Protein AF-A0A0G4L2S9-F1 (afdb_monomer_lite)

Sequence (208 aa):
MARPMGSVRLKKANPITLLLGAILSIFVIGFLVLPIGSSSSDSDSKKPASPAVHHLSPPTAPYRKVAEADRKPPPVVRYDLNNVTITSDPIGNRESILILTPMVRFYQEYWNNLLRLDYPHDLITLGFILPKTKEGNAATTALQEQITRTQKRGPQKDRFKSIVILRQDFEPAITSQDESERHKMQNQKGRRAVMSKARNSLLFTTLG

pLDDT: mean 80.25, std 15.36, range [36.66, 96.81]

Radius of gyration: 33.51 Å; chains: 1; bounding box: 58×80×98 Å

Secondary structure (DSSP, 8-state):
-PPPPPP---PPPPHHHHHHHHHHHHHHHHHHHS------------PPPPP--STTS-TTSPP----GGG-PPPP-----GGG----S-TTTTT--EEEEEE-SS--HHHHHHHHT--S-GGGEEEEEEE-SSHHHHHHHHHHHHHHHHHHHHS-GGG--SEEEEEE--SPPS-S---HHHHT-HHHHHHHHHHHHHHHHHHHHHH--

Structure (mmCIF, N/CA/C/O backbone):
data_AF-A0A0G4L2S9-F1
#
_entry.id   AF-A0A0G4L2S9-F1
#
loop_
_atom_site.group_PDB
_atom_site.id
_atom_site.type_symbol
_atom_site.label_atom_id
_atom_site.label_alt_id
_atom_site.label_comp_id
_atom_site.label_asym_id
_atom_site.label_entity_id
_atom_site.label_seq_id
_atom_site.pdbx_PDB_ins_code
_atom_site.Cartn_x
_atom_site.Cartn_y
_atom_site.Cartn_z
_atom_site.occupancy
_atom_site.B_iso_or_equiv
_atom_site.auth_seq_id
_atom_site.auth_comp_id
_atom_site.auth_asym_id
_atom_site.auth_atom_id
_atom_site.pdbx_PDB_model_num
ATOM 1 N N . MET A 1 1 ? -6.587 -44.524 78.173 1.00 43.25 1 MET A N 1
ATOM 2 C CA . MET A 1 1 ? -7.959 -45.074 78.087 1.00 43.25 1 MET A CA 1
ATOM 3 C C . MET A 1 1 ? -8.332 -45.218 76.616 1.00 43.25 1 MET A C 1
ATOM 5 O O . MET A 1 1 ? -8.533 -44.207 75.959 1.00 43.25 1 MET A O 1
ATOM 9 N N . ALA A 1 2 ? -8.346 -46.443 76.082 1.00 49.75 2 ALA A N 1
ATOM 10 C CA . ALA A 1 2 ? -8.741 -46.734 74.700 1.00 49.75 2 ALA A CA 1
ATOM 11 C C . ALA A 1 2 ? -10.184 -47.260 74.689 1.00 49.75 2 ALA A C 1
ATOM 13 O O . ALA A 1 2 ? -10.528 -48.134 75.483 1.00 49.75 2 ALA A O 1
ATOM 14 N N . ARG A 1 3 ? -11.039 -46.693 73.831 1.00 58.38 3 ARG A N 1
ATOM 15 C CA . ARG A 1 3 ? -12.436 -47.121 73.672 1.00 58.38 3 ARG A CA 1
ATOM 16 C C . ARG A 1 3 ? -12.494 -48.397 72.819 1.00 58.38 3 ARG A C 1
ATOM 18 O O . ARG A 1 3 ? -11.855 -48.417 71.768 1.00 58.38 3 ARG A O 1
ATOM 25 N N . PRO A 1 4 ? -13.249 -49.435 73.218 1.00 60.81 4 PRO A N 1
ATOM 26 C CA . PRO A 1 4 ? -13.412 -50.626 72.396 1.00 60.81 4 PRO A CA 1
ATOM 27 C C . PRO A 1 4 ? -14.298 -50.312 71.181 1.00 60.81 4 PRO A C 1
ATOM 29 O O . PRO A 1 4 ? -15.401 -49.782 71.318 1.00 60.81 4 PRO A O 1
ATOM 32 N N . MET A 1 5 ? -13.795 -50.623 69.986 1.00 63.97 5 MET A N 1
ATOM 33 C CA . MET A 1 5 ? -14.542 -50.548 68.728 1.00 63.97 5 MET A CA 1
ATOM 34 C C . MET A 1 5 ? -15.549 -51.706 68.665 1.00 63.97 5 MET A C 1
ATOM 36 O O . MET A 1 5 ? -15.198 -52.853 68.938 1.00 63.97 5 MET A O 1
ATOM 40 N N . GLY A 1 6 ? -16.805 -51.392 68.338 1.00 67.25 6 GLY A N 1
ATOM 41 C CA . GLY A 1 6 ? -17.907 -52.354 68.257 1.00 67.25 6 GLY A CA 1
ATOM 42 C C . GLY A 1 6 ? -17.753 -53.386 67.135 1.00 67.25 6 GLY A C 1
ATOM 43 O O . GLY A 1 6 ? -17.026 -53.184 66.162 1.00 67.25 6 GLY A O 1
ATOM 44 N N . SER A 1 7 ? -18.461 -54.507 67.278 1.00 64.31 7 SER A N 1
ATOM 45 C CA . SER A 1 7 ? -18.415 -55.646 66.360 1.00 64.31 7 SER A CA 1
ATOM 46 C C . SER A 1 7 ? -18.907 -55.282 64.951 1.00 64.31 7 SER A C 1
ATOM 48 O O . SER A 1 7 ? -20.041 -54.851 64.741 1.00 64.31 7 SER A O 1
ATOM 50 N N . VAL A 1 8 ? -18.038 -55.479 63.954 1.00 61.59 8 VAL A N 1
ATOM 51 C CA . VAL A 1 8 ? -18.350 -55.240 62.539 1.00 61.59 8 VAL A CA 1
ATOM 52 C C . VAL A 1 8 ? -19.114 -56.439 61.988 1.00 61.59 8 VAL A C 1
ATOM 54 O O . VAL A 1 8 ? -18.595 -57.549 61.881 1.00 61.59 8 VAL A O 1
ATOM 57 N N . ARG A 1 9 ? -20.377 -56.215 61.627 1.00 61.25 9 ARG A N 1
ATOM 58 C CA . ARG A 1 9 ? -21.241 -57.227 61.015 1.00 61.25 9 ARG A CA 1
ATOM 59 C C . ARG A 1 9 ? -20.838 -57.405 59.546 1.00 61.25 9 ARG A C 1
ATOM 61 O O . ARG A 1 9 ? -21.234 -56.613 58.693 1.00 61.25 9 ARG A O 1
ATOM 68 N N . LEU A 1 10 ? -20.046 -58.434 59.253 1.00 63.09 10 LEU A N 1
ATOM 69 C CA . LEU A 1 10 ? -19.675 -58.806 57.884 1.00 63.09 10 LEU A CA 1
ATOM 70 C C . LEU A 1 10 ? -20.930 -59.268 57.126 1.00 63.09 10 LEU A C 1
ATOM 72 O O . LEU A 1 10 ? -21.486 -60.333 57.398 1.00 63.09 10 LEU A O 1
ATOM 76 N N . LYS A 1 11 ? -21.414 -58.447 56.189 1.00 63.38 11 LYS A N 1
ATOM 77 C CA . LYS A 1 11 ? -22.492 -58.833 55.270 1.00 63.38 11 LYS A CA 1
ATOM 78 C C . LYS A 1 11 ? -21.914 -59.778 54.213 1.00 63.38 11 LYS A C 1
ATOM 80 O O . LYS A 1 11 ? -20.903 -59.455 53.596 1.00 63.38 11 LYS A O 1
ATOM 85 N N . LYS A 1 12 ? -22.552 -60.935 53.996 1.00 65.25 12 LYS A N 1
ATOM 86 C CA . LYS A 1 12 ? -22.226 -61.829 52.872 1.00 65.25 12 LYS A CA 1
ATOM 87 C C . LYS A 1 12 ? -22.365 -61.046 51.562 1.00 65.25 12 LYS A C 1
ATOM 89 O O . LYS A 1 12 ? -23.388 -60.402 51.343 1.00 65.25 12 LYS A O 1
ATOM 94 N N . ALA A 1 13 ? -21.328 -61.078 50.729 1.00 66.69 13 ALA A N 1
ATOM 95 C CA . ALA A 1 13 ? -21.314 -60.392 49.444 1.00 66.69 13 ALA A CA 1
ATOM 96 C C . ALA A 1 13 ? -22.344 -61.019 48.492 1.00 66.69 13 ALA A C 1
ATOM 98 O O . ALA A 1 13 ? -22.421 -62.242 48.366 1.00 66.69 13 ALA A O 1
ATOM 99 N N . ASN A 1 14 ? -23.134 -60.180 47.821 1.00 79.94 14 ASN A N 1
ATOM 100 C CA . ASN A 1 14 ? -24.139 -60.644 46.870 1.00 79.94 14 ASN A CA 1
ATOM 101 C C . ASN A 1 14 ? -23.447 -61.110 45.576 1.00 79.94 14 ASN A C 1
ATOM 103 O O . ASN A 1 14 ? -22.638 -60.357 45.023 1.00 79.94 14 ASN A O 1
ATOM 107 N N . PRO A 1 15 ? -23.781 -62.295 45.032 1.00 78.56 15 PRO A N 1
ATOM 108 C CA . PRO A 1 15 ? -23.097 -62.846 43.855 1.00 78.56 15 PRO A CA 1
ATOM 109 C C . PRO A 1 15 ? -23.212 -61.928 42.626 1.00 78.56 15 PRO A C 1
ATOM 111 O O . PRO A 1 15 ? -22.278 -61.822 41.839 1.00 78.56 15 PRO A O 1
ATOM 114 N N . ILE A 1 16 ? -24.310 -61.174 42.520 1.00 78.62 16 ILE A N 1
ATOM 115 C CA . ILE A 1 16 ? -24.562 -60.199 41.448 1.00 78.62 16 ILE A CA 1
ATOM 116 C C . ILE A 1 16 ? -23.548 -59.043 41.480 1.00 78.62 16 ILE A C 1
ATOM 118 O O . ILE A 1 16 ? -23.065 -58.615 40.436 1.00 78.62 16 ILE A O 1
ATOM 122 N N . THR A 1 17 ? -23.172 -58.561 42.670 1.00 78.19 17 THR A N 1
ATOM 123 C CA . THR A 1 17 ? -22.176 -57.479 42.801 1.00 78.19 17 THR A CA 1
ATOM 124 C C . THR A 1 17 ? -20.765 -57.937 42.439 1.00 78.19 17 THR A C 1
ATOM 126 O O . THR A 1 17 ? -19.992 -57.164 41.880 1.00 78.19 17 THR A O 1
ATOM 129 N N . LEU A 1 18 ? -20.454 -59.210 42.688 1.00 81.56 18 LEU A N 1
ATOM 130 C CA . LEU A 1 18 ? -19.185 -59.823 42.300 1.00 81.56 18 LEU A CA 1
ATOM 131 C C . LEU A 1 18 ? -19.093 -59.994 40.778 1.00 81.56 18 LEU A C 1
ATOM 133 O O . LEU A 1 18 ? -18.063 -59.686 40.184 1.00 81.56 18 LEU A O 1
ATOM 137 N N . LEU A 1 19 ? -20.192 -60.416 40.148 1.00 86.56 19 LEU A N 1
ATOM 138 C CA . LEU A 1 19 ? -20.277 -60.593 38.700 1.00 86.56 19 LEU A CA 1
ATOM 139 C C . LEU A 1 19 ? -20.169 -59.252 37.957 1.00 86.56 19 LEU A C 1
ATOM 141 O O . LEU A 1 19 ? -19.435 -59.150 36.977 1.00 86.56 19 LEU A O 1
ATOM 145 N N . LEU A 1 20 ? -20.809 -58.199 38.473 1.00 85.56 20 LEU A N 1
ATOM 146 C CA . LEU A 1 20 ? -20.689 -56.849 37.917 1.00 85.56 20 LEU A CA 1
ATOM 147 C C . LEU A 1 20 ? -19.260 -56.293 38.051 1.00 85.56 20 LEU A C 1
ATOM 149 O O . LEU A 1 20 ? -18.738 -55.702 37.107 1.00 85.56 20 LEU A O 1
ATOM 153 N N . GLY A 1 21 ? -18.605 -56.532 39.193 1.00 85.25 21 GLY A N 1
ATOM 154 C CA . GLY A 1 21 ? -17.205 -56.158 39.404 1.00 85.25 21 GLY A CA 1
ATOM 155 C C . GLY A 1 21 ? -16.239 -56.892 38.469 1.00 85.25 21 GLY A C 1
ATOM 156 O O . GLY A 1 21 ? -15.314 -56.275 37.945 1.00 85.25 21 GLY A O 1
ATOM 157 N N . ALA A 1 22 ? -16.483 -58.179 38.206 1.00 86.75 22 ALA A N 1
ATOM 158 C CA . ALA A 1 22 ? -15.677 -58.979 37.285 1.00 86.75 22 ALA A CA 1
ATOM 159 C C . ALA A 1 22 ? -15.832 -58.532 35.821 1.00 86.75 22 ALA A C 1
ATOM 161 O O . ALA A 1 22 ? -14.852 -58.470 35.086 1.00 86.75 22 ALA A O 1
ATOM 162 N N . ILE A 1 23 ? -17.043 -58.164 35.391 1.00 90.00 23 ILE A N 1
ATOM 163 C CA . ILE A 1 23 ? -17.263 -57.626 34.039 1.00 90.00 23 ILE A CA 1
ATOM 164 C C . ILE A 1 23 ? -16.530 -56.290 33.865 1.00 90.00 23 ILE A C 1
ATOM 166 O O . ILE A 1 23 ? -15.888 -56.061 32.840 1.00 90.00 23 ILE A O 1
ATOM 170 N N . LEU A 1 24 ? -16.585 -55.422 34.878 1.00 87.38 24 LEU A N 1
ATOM 171 C CA . LEU A 1 24 ? -15.943 -54.111 34.829 1.00 87.38 24 LEU A CA 1
ATOM 172 C C . LEU A 1 24 ? -14.411 -54.224 34.824 1.00 87.38 24 LEU A C 1
ATOM 174 O O . LEU A 1 24 ? -13.749 -53.498 34.085 1.00 87.38 24 LEU A O 1
ATOM 178 N N . SER A 1 25 ? -13.839 -55.169 35.576 1.00 82.62 25 SER A N 1
ATOM 179 C CA . SER A 1 25 ? -12.394 -55.416 35.546 1.00 82.62 25 SER A CA 1
ATOM 180 C C . SER A 1 25 ? -11.929 -56.008 34.213 1.00 82.62 25 SER A C 1
ATOM 182 O O . SER A 1 25 ? -10.906 -55.569 33.688 1.00 82.62 25 SER A O 1
ATOM 184 N N . ILE A 1 26 ? -12.695 -56.924 33.610 1.00 87.31 26 ILE A N 1
ATOM 185 C CA . ILE A 1 26 ? -12.396 -57.472 32.276 1.00 87.31 26 ILE A CA 1
ATOM 186 C C . ILE A 1 26 ? -12.464 -56.376 31.205 1.00 87.31 26 ILE A C 1
ATOM 188 O O . ILE A 1 26 ? -11.599 -56.330 30.333 1.00 87.31 26 ILE A O 1
ATOM 192 N N . PHE A 1 27 ? -13.431 -55.457 31.287 1.00 84.00 27 PHE A N 1
ATOM 193 C CA . PHE A 1 27 ? -13.527 -54.316 30.371 1.00 84.00 27 PHE A CA 1
ATOM 194 C C . PHE A 1 27 ? -12.307 -53.386 30.469 1.00 84.00 27 PHE A C 1
ATOM 196 O O . PHE A 1 27 ? -11.741 -53.005 29.447 1.00 84.00 27 PHE A O 1
ATOM 203 N N . VAL A 1 28 ? -11.858 -53.068 31.688 1.00 82.75 28 VAL A N 1
ATOM 204 C CA . VAL A 1 28 ? -10.671 -52.224 31.916 1.00 82.75 28 VAL A CA 1
ATOM 205 C C . VAL A 1 28 ? -9.396 -52.903 31.412 1.00 82.75 28 VAL A C 1
ATOM 207 O O . VAL A 1 28 ? -8.574 -52.256 30.769 1.00 82.75 28 VAL A O 1
ATOM 210 N N . ILE A 1 29 ? -9.239 -54.206 31.657 1.00 81.44 29 ILE A N 1
ATOM 211 C CA . ILE A 1 29 ? -8.074 -54.968 31.182 1.00 81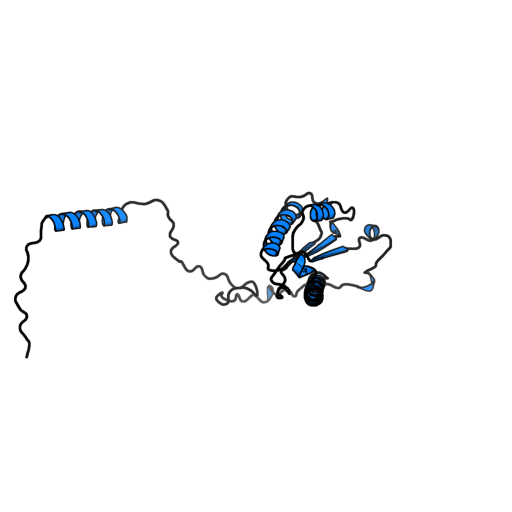.44 29 ILE A CA 1
ATOM 212 C C . ILE A 1 29 ? -8.105 -55.101 29.653 1.00 81.44 29 ILE A C 1
ATOM 214 O O . ILE A 1 29 ? -7.077 -54.926 29.006 1.00 81.44 29 ILE A O 1
ATOM 218 N N . GLY A 1 30 ? -9.279 -55.326 29.057 1.00 80.00 30 GLY A N 1
ATOM 219 C CA . GLY A 1 30 ? -9.456 -55.327 27.604 1.00 80.00 30 GLY A CA 1
ATOM 220 C C . GLY A 1 30 ? -9.092 -53.980 26.975 1.00 80.00 30 GLY A C 1
ATOM 221 O O . GLY A 1 30 ? -8.355 -53.938 25.994 1.00 80.00 30 GLY A O 1
ATOM 222 N N . PHE A 1 31 ? -9.516 -52.869 27.581 1.00 75.25 31 PHE A N 1
ATOM 223 C CA . PHE A 1 31 ? -9.162 -51.522 27.123 1.00 75.25 31 PHE A CA 1
ATOM 224 C C . PHE A 1 31 ? -7.651 -51.234 27.200 1.00 75.25 31 PHE A C 1
ATOM 226 O O . PHE A 1 31 ? -7.125 -50.489 26.380 1.00 75.25 31 PHE A O 1
ATOM 233 N N . LEU A 1 32 ? -6.945 -51.843 28.157 1.00 73.75 32 LEU A N 1
ATOM 234 C CA . LEU A 1 32 ? -5.499 -51.678 28.340 1.00 73.75 32 LEU A CA 1
ATOM 235 C C . LEU A 1 32 ? -4.649 -52.538 27.390 1.00 73.75 32 LEU A C 1
ATOM 237 O O . LEU A 1 32 ? -3.494 -52.197 27.147 1.00 73.75 32 LEU A O 1
ATOM 241 N N . VAL A 1 33 ? -5.188 -53.654 26.885 1.00 74.62 33 VAL A N 1
ATOM 242 C CA . VAL A 1 33 ? -4.417 -54.664 26.133 1.00 74.62 33 VAL A CA 1
ATOM 243 C C . VAL A 1 33 ? -4.741 -54.680 24.631 1.00 74.62 33 VAL A C 1
ATOM 245 O O . VAL A 1 33 ? -3.919 -55.154 23.846 1.00 74.62 33 VAL A O 1
ATOM 248 N N . LEU A 1 34 ? -5.881 -54.138 24.180 1.00 65.31 34 LEU A N 1
ATOM 249 C CA . LEU A 1 34 ? -6.146 -54.002 22.741 1.00 65.31 34 LEU A CA 1
ATOM 250 C C . LEU A 1 34 ? -5.391 -52.796 22.138 1.00 65.31 34 LEU A C 1
ATOM 252 O O . LEU A 1 34 ? -5.538 -51.677 22.631 1.00 65.31 34 LEU A O 1
ATOM 256 N N . PRO A 1 35 ? -4.634 -52.971 21.033 1.00 56.31 35 PRO A N 1
ATOM 257 C CA . PRO A 1 35 ? -3.959 -51.871 20.360 1.00 56.31 35 PRO A CA 1
ATOM 258 C C . PRO A 1 35 ? -4.994 -51.091 19.545 1.00 56.31 35 PRO A C 1
ATOM 260 O O . PRO A 1 35 ? -5.269 -51.399 18.385 1.00 56.31 35 PRO A O 1
ATOM 263 N N . ILE A 1 36 ? -5.603 -50.080 20.160 1.00 57.56 36 ILE A N 1
ATOM 264 C CA . ILE A 1 36 ? -6.374 -49.078 19.425 1.00 57.56 36 ILE A CA 1
ATOM 265 C C . ILE A 1 36 ? -5.379 -48.301 18.561 1.00 57.56 36 ILE A C 1
ATOM 267 O O . ILE A 1 36 ? -4.432 -47.695 19.063 1.00 57.56 36 ILE A O 1
ATOM 271 N N . GLY A 1 37 ? -5.576 -48.373 17.245 1.00 54.12 37 GLY A N 1
ATOM 272 C CA . GLY A 1 37 ? -4.765 -47.681 16.254 1.00 54.12 37 GLY A CA 1
ATOM 273 C C . GLY A 1 37 ? -4.581 -46.200 16.591 1.00 54.12 37 GLY A C 1
ATOM 274 O O . GLY A 1 37 ? -5.548 -45.471 16.786 1.00 54.12 37 GLY A O 1
ATOM 275 N N . SER A 1 38 ? -3.310 -45.804 16.666 1.00 52.00 38 SER A N 1
ATOM 276 C CA . SER A 1 38 ? -2.747 -44.456 16.528 1.00 52.00 38 SER A CA 1
ATOM 277 C C . SER A 1 38 ? -3.716 -43.269 16.644 1.00 52.00 38 SER A C 1
ATOM 279 O O . SER A 1 38 ? -3.991 -42.576 15.665 1.00 52.00 38 SER A O 1
ATOM 281 N N . SER A 1 39 ? -4.124 -42.942 17.867 1.00 43.81 39 SER A N 1
ATOM 282 C CA . SER A 1 39 ? -4.255 -41.545 18.276 1.00 43.81 39 SER A CA 1
ATOM 283 C C . SER A 1 39 ? -2.988 -41.191 19.045 1.00 43.81 39 SER A C 1
ATOM 285 O O . SER A 1 39 ? -2.850 -41.536 20.218 1.00 43.81 39 SER A O 1
ATOM 287 N N . SER A 1 40 ? -2.032 -40.565 18.362 1.00 39.97 40 SER A N 1
ATOM 288 C CA . SER A 1 40 ? -0.830 -40.000 18.971 1.00 39.97 40 SER A CA 1
ATOM 289 C C . SER A 1 40 ? -1.232 -38.881 19.935 1.00 39.97 40 SER A C 1
ATOM 291 O O . SER A 1 40 ? -1.295 -37.710 19.561 1.00 39.97 40 SER A O 1
ATOM 293 N N . SER A 1 41 ? -1.540 -39.250 21.176 1.00 39.16 41 SER A N 1
ATOM 294 C CA . SER A 1 41 ? -1.436 -38.363 22.324 1.00 39.16 41 SER A CA 1
ATOM 295 C C . SER A 1 41 ? 0.048 -38.060 22.491 1.00 39.16 41 SER A C 1
ATOM 297 O O . SER A 1 41 ? 0.799 -38.876 23.027 1.00 39.16 41 SER A O 1
ATOM 299 N N . ASP A 1 42 ? 0.456 -36.929 21.922 1.00 36.66 42 ASP A N 1
ATOM 300 C CA . ASP A 1 42 ? 1.787 -36.350 22.026 1.00 36.66 42 ASP A CA 1
ATOM 301 C C . ASP A 1 42 ? 2.094 -36.180 23.521 1.00 36.66 42 ASP A C 1
ATOM 303 O O . ASP A 1 42 ? 1.614 -35.266 24.193 1.00 36.66 42 ASP A O 1
ATOM 307 N N . SER A 1 43 ? 2.812 -37.151 24.081 1.00 39.34 43 SER A N 1
ATOM 308 C CA . SER A 1 43 ? 3.484 -36.992 25.356 1.00 39.34 43 SER A CA 1
ATOM 309 C C . SER A 1 43 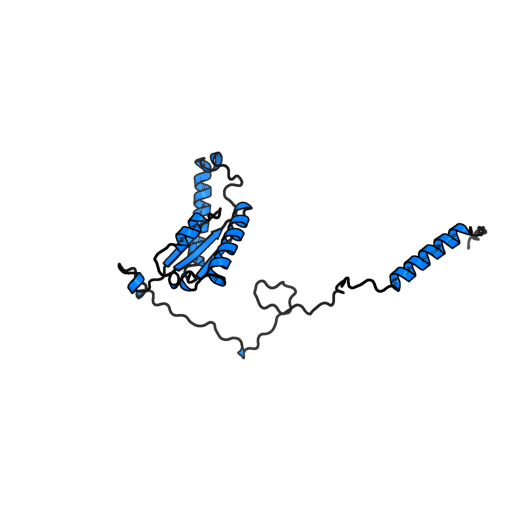? 4.416 -35.804 25.184 1.00 39.34 43 SER A C 1
ATOM 311 O O . SER A 1 43 ? 5.320 -35.869 24.348 1.00 39.34 43 SER A O 1
ATOM 313 N N . ASP A 1 44 ? 4.151 -34.744 25.946 1.00 41.22 44 ASP A N 1
ATOM 314 C CA . ASP A 1 44 ? 4.900 -33.494 26.048 1.00 41.22 44 ASP A CA 1
ATOM 315 C C . ASP A 1 44 ? 6.366 -33.774 26.425 1.00 41.22 44 ASP A C 1
ATOM 317 O O . ASP A 1 44 ? 6.836 -33.598 27.550 1.00 41.22 44 ASP A O 1
ATOM 321 N N . SER A 1 45 ? 7.108 -34.285 25.447 1.00 40.91 45 SER A N 1
ATOM 322 C CA . SER A 1 45 ? 8.542 -34.164 25.380 1.00 40.91 45 SER A CA 1
ATOM 323 C C . SER A 1 45 ? 8.771 -32.686 25.127 1.00 40.91 45 SER A C 1
ATOM 325 O O . SER A 1 45 ? 8.574 -32.193 24.017 1.00 40.91 45 SER A O 1
ATOM 327 N N . LYS A 1 46 ? 9.134 -31.959 26.188 1.00 46.84 46 LYS A N 1
ATOM 328 C CA . LYS A 1 46 ? 9.676 -30.603 26.102 1.00 46.84 46 LYS A CA 1
ATOM 329 C C . LYS A 1 46 ? 10.809 -30.610 25.077 1.00 46.84 46 LYS A C 1
ATOM 331 O O . LYS A 1 46 ? 11.970 -30.832 25.420 1.00 46.84 46 LYS A O 1
ATOM 336 N N . LYS A 1 47 ? 10.479 -30.378 23.805 1.00 47.31 47 LYS A N 1
ATOM 337 C CA . LYS A 1 47 ? 11.455 -30.020 22.785 1.00 47.31 47 LYS A CA 1
ATOM 338 C C . LYS A 1 47 ? 12.137 -28.767 23.323 1.00 47.31 47 LYS A C 1
ATOM 340 O O . LYS A 1 47 ? 11.427 -27.843 23.734 1.00 47.31 47 LYS A O 1
ATOM 345 N N . PRO A 1 48 ? 13.477 -28.720 23.390 1.00 52.84 48 PRO A N 1
ATOM 346 C CA . PRO A 1 48 ? 14.153 -27.508 23.813 1.00 52.84 48 PRO A CA 1
ATOM 347 C C . PRO A 1 48 ? 13.651 -26.374 22.919 1.00 52.84 48 PRO A C 1
ATOM 349 O O . PRO A 1 48 ? 13.683 -26.490 21.691 1.00 52.84 48 PRO A O 1
ATOM 352 N N . ALA A 1 49 ? 13.101 -25.330 23.545 1.00 60.12 49 ALA A N 1
ATOM 353 C CA . ALA A 1 49 ? 12.588 -24.170 22.837 1.00 60.12 49 ALA A CA 1
ATOM 354 C C . ALA A 1 49 ? 13.659 -23.702 21.849 1.00 60.12 49 ALA A C 1
ATOM 356 O O . ALA A 1 49 ? 14.816 -23.503 22.230 1.00 60.12 49 ALA A O 1
ATOM 357 N N . SER A 1 50 ? 13.289 -23.593 20.570 1.00 61.97 50 SER A N 1
ATOM 358 C CA . SER A 1 50 ? 14.208 -23.092 19.555 1.00 61.97 50 SER A CA 1
ATOM 359 C C . SER A 1 50 ? 14.731 -21.729 20.010 1.00 61.97 50 SER A C 1
ATOM 361 O O . SER A 1 50 ? 13.946 -20.923 20.517 1.00 61.97 50 SER A O 1
ATOM 363 N N . PRO A 1 51 ? 16.044 -21.479 19.897 1.00 67.06 51 PRO A N 1
ATOM 364 C CA . PRO A 1 51 ? 16.623 -20.264 20.436 1.00 67.06 51 PRO A CA 1
ATOM 365 C C . PRO A 1 51 ? 15.983 -19.026 19.815 1.00 67.06 51 PRO A C 1
ATOM 367 O O . PRO A 1 51 ? 15.612 -19.041 18.641 1.00 67.06 51 PRO A O 1
ATOM 370 N N . ALA A 1 52 ? 15.871 -17.952 20.595 1.00 66.94 52 ALA A N 1
ATOM 371 C CA . ALA A 1 52 ? 15.290 -16.698 20.128 1.00 66.94 52 ALA A CA 1
ATOM 372 C C . ALA A 1 52 ? 16.087 -16.143 18.931 1.00 66.94 52 ALA A C 1
ATOM 374 O O . ALA A 1 52 ? 17.241 -15.745 19.082 1.00 66.94 52 ALA A O 1
ATOM 375 N N . VAL A 1 53 ? 15.475 -16.129 17.742 1.00 63.59 53 VAL A N 1
ATOM 376 C CA . VAL A 1 53 ? 16.087 -15.601 16.501 1.00 63.59 53 VAL A CA 1
ATOM 377 C C . VAL A 1 53 ? 15.604 -14.177 16.201 1.00 63.59 53 VAL A C 1
ATOM 379 O O . VAL A 1 53 ? 16.262 -13.426 15.491 1.00 63.59 53 VAL A O 1
ATOM 382 N N . HIS A 1 54 ? 14.456 -13.786 16.757 1.00 65.00 54 HIS A N 1
ATOM 383 C CA . HIS A 1 54 ? 13.779 -12.524 16.460 1.00 65.00 54 HIS A CA 1
ATOM 384 C C . HIS A 1 54 ? 13.442 -11.765 17.753 1.00 65.00 54 HIS A C 1
ATOM 386 O O . HIS A 1 54 ? 13.153 -12.389 18.772 1.00 65.00 54 HIS A O 1
ATOM 392 N N . HIS A 1 55 ? 13.395 -10.431 17.725 1.00 68.12 55 HIS A N 1
ATOM 393 C CA . HIS A 1 55 ? 13.016 -9.592 18.882 1.00 68.12 55 HIS A CA 1
ATOM 394 C C . HIS A 1 55 ? 11.578 -9.817 19.408 1.00 68.12 55 HIS A C 1
ATOM 396 O O . HIS A 1 55 ? 11.250 -9.381 20.504 1.00 68.12 55 HIS A O 1
ATOM 402 N N . LEU A 1 56 ? 10.735 -10.527 18.650 1.00 67.62 56 LEU A N 1
ATOM 403 C CA . LEU A 1 56 ? 9.378 -10.933 19.042 1.00 67.62 56 LEU A CA 1
ATOM 404 C C . LEU A 1 56 ? 9.316 -12.401 19.496 1.00 67.62 56 LEU A C 1
ATOM 406 O O . LEU A 1 56 ? 8.231 -12.972 19.590 1.00 67.62 56 LEU A O 1
ATOM 410 N N . SER A 1 57 ? 10.466 -13.045 19.713 1.00 71.56 57 SER A N 1
ATOM 411 C CA . SER A 1 57 ? 10.493 -14.409 20.245 1.00 71.56 57 SER A CA 1
ATOM 412 C C . SER A 1 57 ? 9.935 -14.414 21.673 1.00 71.56 57 SER A C 1
ATOM 414 O O . SER A 1 57 ? 10.150 -13.450 22.412 1.00 71.56 57 SER A O 1
ATOM 416 N N . PRO A 1 58 ? 9.229 -15.480 22.085 1.00 75.56 58 PRO A N 1
ATOM 417 C CA . PRO A 1 58 ? 8.675 -15.569 23.427 1.00 75.56 58 PRO A CA 1
ATOM 418 C C . PRO A 1 58 ? 9.782 -15.451 24.491 1.00 75.56 58 PRO A C 1
ATOM 420 O O . PRO A 1 58 ? 10.873 -15.995 24.296 1.00 75.56 58 PRO A O 1
ATOM 423 N N . PRO A 1 59 ? 9.503 -14.804 25.638 1.00 66.88 59 PRO A N 1
ATOM 424 C CA . PRO A 1 59 ? 10.496 -14.521 26.682 1.00 66.88 59 PRO A CA 1
ATOM 425 C C . PRO A 1 59 ? 11.085 -15.781 27.341 1.00 66.88 59 PRO A C 1
ATOM 427 O O . PRO A 1 59 ? 12.041 -15.695 28.101 1.00 66.88 59 PRO A O 1
ATOM 430 N N . THR A 1 60 ? 10.519 -16.956 27.057 1.00 72.62 60 THR A N 1
ATOM 431 C CA . THR A 1 60 ? 10.935 -18.257 27.597 1.00 72.62 60 THR A CA 1
ATOM 432 C C . THR A 1 60 ? 11.972 -18.974 26.717 1.00 72.62 60 THR A C 1
ATOM 434 O O . THR A 1 60 ? 12.503 -20.007 27.118 1.00 72.62 60 THR A O 1
ATOM 437 N N . ALA A 1 61 ? 12.275 -18.467 25.517 1.00 71.38 61 ALA A N 1
ATOM 438 C CA . ALA A 1 61 ? 13.240 -19.103 24.622 1.00 71.38 61 ALA A CA 1
ATOM 439 C C . ALA A 1 61 ? 14.697 -18.797 2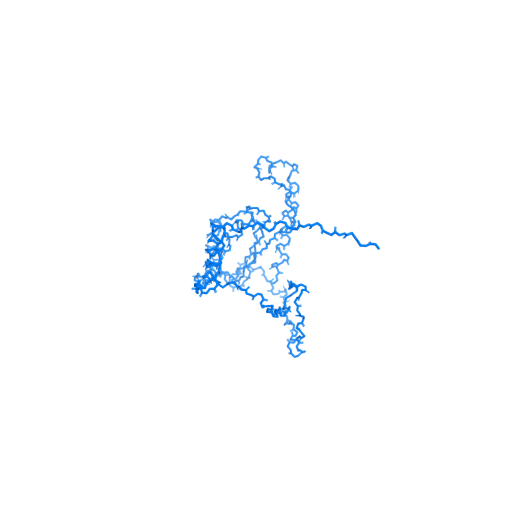5.042 1.00 71.38 61 ALA A C 1
ATOM 441 O O . ALA A 1 61 ? 15.028 -17.637 25.295 1.00 71.38 61 ALA A O 1
ATOM 442 N N . PRO A 1 62 ? 15.599 -19.798 25.086 1.00 72.75 62 PRO A N 1
ATOM 443 C CA . PRO A 1 62 ? 17.002 -19.576 25.426 1.00 72.75 62 PRO A CA 1
ATOM 444 C C . PRO A 1 62 ? 17.695 -18.686 24.381 1.00 72.75 62 PRO A C 1
ATOM 446 O O . PRO A 1 62 ? 17.514 -18.846 23.172 1.00 72.75 62 PRO A O 1
ATOM 449 N N . TYR A 1 63 ? 18.518 -17.742 24.844 1.00 62.25 63 TYR A N 1
ATOM 450 C CA . TYR A 1 63 ? 19.271 -16.836 23.975 1.00 62.25 63 TYR A CA 1
ATOM 451 C C . TYR A 1 63 ? 20.463 -17.568 23.337 1.00 62.25 63 TYR A C 1
ATOM 453 O O . TYR A 1 63 ? 21.382 -18.002 24.034 1.00 62.25 63 TYR A O 1
ATOM 461 N N . ARG A 1 64 ? 20.484 -17.697 22.002 1.00 68.38 64 ARG A N 1
ATOM 462 C CA . ARG A 1 64 ? 21.656 -18.218 21.280 1.00 68.38 64 ARG A CA 1
ATOM 463 C C . ARG A 1 64 ? 22.706 -17.120 21.174 1.00 68.38 64 ARG A C 1
ATOM 465 O O . ARG A 1 64 ? 22.520 -16.142 20.454 1.00 68.38 64 ARG A O 1
ATOM 472 N N . LYS A 1 65 ? 23.844 -17.310 21.845 1.00 66.12 65 LYS A N 1
ATOM 473 C CA . LYS A 1 65 ? 25.035 -16.473 21.660 1.00 66.12 65 LYS A CA 1
ATOM 474 C C . LYS A 1 65 ? 25.553 -16.687 20.232 1.00 66.12 65 LYS A C 1
ATOM 476 O O . LYS A 1 65 ? 26.169 -17.706 19.939 1.00 66.12 65 LYS A O 1
ATOM 481 N N . VAL A 1 66 ? 25.234 -15.761 19.332 1.00 66.12 66 VAL A N 1
ATOM 482 C CA . VAL A 1 66 ? 25.770 -15.743 17.963 1.00 66.12 66 VAL A CA 1
ATOM 483 C C . VAL A 1 66 ? 27.286 -15.559 18.062 1.00 66.12 66 VAL A C 1
ATOM 485 O O . VAL A 1 66 ? 27.738 -14.645 18.759 1.00 66.12 66 VAL A O 1
ATOM 488 N N . ALA A 1 67 ? 28.058 -16.449 17.431 1.00 70.69 67 ALA A N 1
ATOM 489 C CA . ALA A 1 67 ? 29.510 -16.329 17.367 1.00 70.69 67 ALA A CA 1
ATOM 490 C C . ALA A 1 67 ? 29.871 -14.983 16.723 1.00 70.69 67 ALA A C 1
ATOM 492 O O . ALA A 1 67 ? 29.212 -14.537 15.787 1.00 70.69 67 ALA A O 1
ATOM 493 N N . GLU A 1 68 ? 30.897 -14.313 17.236 1.00 62.75 68 GLU A N 1
ATOM 494 C CA . GLU A 1 68 ? 31.258 -12.951 16.823 1.00 62.75 68 GLU A CA 1
ATOM 495 C C . GLU A 1 68 ? 31.565 -12.851 15.315 1.00 62.75 68 GLU A C 1
ATOM 497 O O . GLU A 1 68 ? 31.276 -11.833 14.694 1.00 62.75 68 GLU A O 1
ATOM 502 N N . ALA A 1 69 ? 32.011 -13.956 14.707 1.00 63.41 69 ALA A N 1
ATOM 503 C CA . ALA A 1 69 ? 32.254 -14.104 13.271 1.00 63.41 69 ALA A CA 1
ATOM 504 C C . ALA A 1 69 ? 30.989 -14.047 12.382 1.00 63.41 69 ALA A C 1
ATOM 506 O O . ALA A 1 69 ? 31.092 -13.705 11.205 1.00 63.41 69 ALA A O 1
ATOM 507 N N . ASP A 1 70 ? 29.801 -14.337 12.925 1.00 65.69 70 ASP A N 1
ATOM 508 C CA . ASP A 1 70 ? 28.525 -14.284 12.189 1.00 65.69 70 ASP A CA 1
ATOM 509 C C . ASP A 1 70 ? 27.858 -12.899 12.255 1.00 65.69 70 ASP A C 1
ATOM 511 O O . ASP A 1 70 ? 26.868 -12.638 11.565 1.00 65.69 70 ASP A O 1
ATOM 515 N N . ARG A 1 71 ? 28.396 -11.968 13.055 1.00 67.00 71 ARG A N 1
ATOM 516 C CA . ARG A 1 71 ? 27.903 -10.587 13.148 1.00 67.00 71 ARG A CA 1
ATOM 517 C C . ARG A 1 71 ? 28.494 -9.740 12.025 1.00 67.00 71 ARG A C 1
ATOM 519 O O . ARG A 1 71 ? 29.273 -8.822 12.268 1.00 67.00 71 ARG A O 1
ATOM 526 N N . LYS A 1 72 ? 28.129 -10.037 10.776 1.00 75.25 72 LYS A N 1
ATOM 527 C CA . LYS A 1 72 ? 28.417 -9.108 9.676 1.00 75.25 72 LYS A CA 1
ATOM 528 C C . LYS A 1 72 ? 27.650 -7.807 9.946 1.00 75.25 72 LYS A C 1
ATOM 530 O O . LYS A 1 72 ? 26.440 -7.879 10.181 1.00 75.25 72 LYS A O 1
ATOM 535 N N . PRO A 1 73 ? 28.314 -6.637 9.951 1.00 77.50 73 PRO A N 1
ATOM 536 C CA . PRO A 1 73 ? 27.601 -5.374 10.068 1.00 77.50 73 PRO A CA 1
ATOM 537 C C . PRO A 1 73 ? 26.590 -5.266 8.916 1.00 77.50 73 PRO A C 1
ATOM 539 O O . PRO A 1 73 ? 26.854 -5.786 7.825 1.00 77.50 73 PRO A O 1
ATOM 542 N N . PRO A 1 74 ? 25.423 -4.635 9.141 1.00 78.12 74 PRO A N 1
ATOM 543 C CA . PRO A 1 74 ? 24.452 -4.436 8.076 1.00 78.12 74 PRO A CA 1
ATOM 544 C C . PRO A 1 74 ? 25.121 -3.706 6.898 1.00 78.12 74 PRO A C 1
ATOM 546 O O . PRO A 1 74 ? 25.968 -2.835 7.125 1.00 78.12 74 PRO A O 1
ATOM 549 N N . PRO A 1 75 ? 24.784 -4.060 5.644 1.00 83.50 75 PRO A N 1
ATOM 550 C CA . PRO A 1 75 ? 25.380 -3.415 4.484 1.00 83.50 75 PRO A CA 1
ATOM 551 C C . PRO A 1 75 ? 25.089 -1.912 4.515 1.00 83.50 75 PRO A C 1
ATOM 553 O O . PRO A 1 75 ? 23.953 -1.491 4.732 1.00 83.50 75 PRO A O 1
ATOM 556 N N . VAL A 1 76 ? 26.123 -1.099 4.290 1.00 84.75 76 VAL A N 1
ATOM 557 C CA . VAL A 1 76 ? 25.974 0.355 4.175 1.00 84.75 76 VAL A CA 1
ATOM 558 C C . VAL A 1 76 ? 25.465 0.666 2.772 1.00 84.75 76 VAL A C 1
ATOM 560 O O . VAL A 1 76 ? 26.206 0.537 1.799 1.00 84.75 76 VAL A O 1
ATOM 563 N N . VAL A 1 77 ? 24.203 1.081 2.669 1.00 83.50 77 VAL A N 1
ATOM 564 C CA . VAL A 1 77 ? 23.609 1.545 1.410 1.00 83.50 77 VAL A CA 1
ATOM 565 C C . VAL A 1 77 ? 23.722 3.065 1.346 1.00 83.50 77 VAL A C 1
ATOM 567 O O . VAL A 1 77 ? 23.333 3.761 2.283 1.00 83.50 77 VAL A O 1
ATOM 570 N N . ARG A 1 78 ? 24.289 3.588 0.255 1.00 84.50 78 ARG A N 1
ATOM 571 C CA . ARG A 1 78 ? 24.369 5.029 -0.008 1.00 84.50 78 ARG A CA 1
ATOM 572 C C . ARG A 1 78 ? 23.340 5.393 -1.067 1.00 84.50 78 ARG A C 1
ATOM 574 O O . ARG A 1 78 ? 23.393 4.860 -2.171 1.00 84.50 78 ARG A O 1
ATOM 581 N N . TYR A 1 79 ? 22.447 6.313 -0.728 1.00 81.81 79 TYR A N 1
ATOM 582 C CA . TYR A 1 79 ? 21.484 6.885 -1.659 1.00 81.81 79 TYR A CA 1
ATOM 583 C C . TYR A 1 79 ? 21.907 8.315 -1.986 1.00 81.81 79 TYR A C 1
ATOM 585 O O . TYR A 1 79 ? 22.027 9.143 -1.084 1.00 81.81 79 TYR A O 1
ATOM 593 N N . ASP A 1 80 ? 22.155 8.597 -3.263 1.00 84.88 80 ASP A N 1
ATOM 594 C CA . ASP A 1 80 ? 22.393 9.958 -3.741 1.00 84.88 80 ASP A CA 1
ATOM 595 C C . ASP A 1 80 ? 21.056 10.585 -4.142 1.00 84.88 80 ASP A C 1
ATOM 597 O O . ASP A 1 80 ? 20.484 10.262 -5.184 1.00 84.88 80 ASP A O 1
ATOM 601 N N . LEU A 1 81 ? 20.538 11.454 -3.274 1.00 84.31 81 LEU A N 1
ATOM 602 C CA . LEU A 1 81 ? 19.224 12.068 -3.455 1.00 84.31 81 LEU A CA 1
ATOM 603 C C . LEU A 1 81 ? 19.200 13.098 -4.590 1.00 84.31 81 LEU A C 1
ATOM 605 O O . LEU A 1 81 ? 18.122 13.384 -5.102 1.00 84.31 81 LEU A O 1
ATOM 609 N N . ASN A 1 82 ? 20.355 13.610 -5.030 1.00 83.44 82 ASN A N 1
ATOM 610 C CA . ASN A 1 82 ? 20.410 14.535 -6.166 1.00 83.44 82 ASN A CA 1
ATOM 611 C C . ASN A 1 82 ? 20.093 13.838 -7.498 1.00 83.44 82 ASN A C 1
ATOM 613 O O . ASN A 1 82 ? 19.654 14.491 -8.440 1.00 83.44 82 ASN A O 1
ATOM 617 N N . ASN A 1 83 ? 20.270 12.514 -7.562 1.00 77.75 83 ASN A N 1
ATOM 618 C CA . ASN A 1 83 ? 19.962 11.705 -8.744 1.00 77.75 83 ASN A CA 1
ATOM 619 C C . ASN A 1 83 ? 18.510 11.199 -8.754 1.00 77.75 83 ASN A C 1
ATOM 621 O O . ASN A 1 83 ? 18.112 10.501 -9.685 1.00 77.75 83 ASN A O 1
ATOM 625 N N . VAL A 1 84 ? 17.710 11.525 -7.732 1.00 80.12 84 VAL A N 1
ATOM 626 C CA . VAL A 1 84 ? 16.271 11.245 -7.724 1.00 80.12 84 VAL A CA 1
ATOM 627 C C . VAL A 1 84 ? 15.577 12.358 -8.504 1.00 80.12 84 VAL A C 1
ATOM 629 O O . VAL A 1 84 ? 15.239 13.409 -7.961 1.00 80.12 84 VAL A O 1
ATOM 632 N N . THR A 1 85 ? 15.406 12.138 -9.805 1.00 83.69 85 THR A N 1
ATOM 633 C CA . THR A 1 85 ? 14.745 13.086 -10.703 1.00 83.69 85 THR A CA 1
ATOM 634 C C . THR A 1 85 ? 13.262 12.767 -10.857 1.00 83.69 85 THR A C 1
ATOM 636 O O . THR A 1 85 ? 12.844 11.622 -10.718 1.00 83.69 85 THR A O 1
ATOM 639 N N . ILE A 1 86 ? 12.471 13.800 -11.146 1.00 87.31 86 ILE A N 1
ATOM 640 C CA . ILE A 1 86 ? 11.073 13.678 -11.566 1.00 87.31 86 ILE A CA 1
ATOM 641 C C . ILE A 1 86 ? 11.022 14.271 -12.967 1.00 87.31 86 ILE A C 1
ATOM 643 O O . ILE A 1 86 ? 10.970 15.494 -13.128 1.00 87.31 86 ILE A O 1
ATOM 647 N N . THR A 1 87 ? 11.156 13.417 -13.975 1.00 89.81 87 THR A N 1
ATOM 648 C CA . THR A 1 87 ? 11.271 13.849 -15.371 1.00 89.81 87 THR A CA 1
ATOM 649 C C . THR A 1 87 ? 9.959 13.676 -16.131 1.00 89.81 87 THR A C 1
ATOM 651 O O . THR A 1 87 ? 9.004 13.060 -15.663 1.00 89.81 87 THR A O 1
ATOM 654 N N . SER A 1 88 ? 9.895 14.244 -17.334 1.00 92.44 88 SER A N 1
ATOM 655 C CA . SER A 1 88 ? 8.761 14.063 -18.245 1.00 92.44 88 SER A CA 1
ATOM 656 C C . SER A 1 88 ? 8.712 12.675 -18.896 1.00 92.44 88 SER A C 1
ATOM 658 O O . SER A 1 88 ? 7.650 12.286 -19.373 1.00 92.44 88 SER A O 1
ATOM 660 N N . ASP A 1 89 ? 9.834 11.943 -18.926 1.00 91.81 89 ASP A N 1
ATOM 661 C CA . ASP A 1 89 ? 9.919 10.554 -19.406 1.00 91.81 89 ASP A CA 1
ATOM 662 C C . ASP A 1 89 ? 10.361 9.610 -18.268 1.00 91.81 89 ASP A C 1
ATOM 664 O O . ASP A 1 89 ? 11.522 9.192 -18.192 1.00 91.81 89 ASP A O 1
ATOM 668 N N . PRO A 1 90 ? 9.440 9.264 -17.351 1.00 92.19 90 PRO A N 1
ATOM 669 C CA . PRO A 1 90 ? 9.762 8.446 -16.187 1.00 92.19 90 PRO A CA 1
ATOM 670 C C . PRO A 1 90 ? 10.059 6.982 -16.546 1.00 92.19 90 PRO A C 1
ATOM 672 O O . PRO A 1 90 ? 10.722 6.288 -15.777 1.00 92.19 90 PRO A O 1
ATOM 675 N N . ILE A 1 91 ? 9.569 6.483 -17.689 1.00 92.44 91 ILE A N 1
ATOM 676 C CA . ILE A 1 91 ? 9.775 5.086 -18.109 1.00 92.44 91 ILE A CA 1
ATOM 677 C C . ILE A 1 91 ? 11.187 4.915 -18.672 1.00 92.44 91 ILE A C 1
ATOM 679 O O . ILE A 1 91 ? 11.888 3.986 -18.259 1.00 92.44 91 ILE A O 1
ATOM 683 N N . GLY A 1 92 ? 11.626 5.817 -19.561 1.00 92.44 92 GLY A N 1
ATOM 684 C CA . GLY A 1 92 ? 12.986 5.801 -20.109 1.00 92.44 92 GLY A CA 1
ATOM 685 C C . GLY A 1 92 ? 14.055 5.915 -19.019 1.00 92.44 92 GLY A C 1
ATOM 686 O O . GLY A 1 92 ? 15.046 5.183 -19.039 1.00 92.44 92 GLY A O 1
ATOM 687 N N . ASN A 1 93 ? 13.796 6.745 -18.004 1.00 92.00 93 ASN A N 1
ATOM 688 C CA . ASN A 1 93 ? 14.686 6.946 -16.857 1.00 92.00 93 ASN A CA 1
ATOM 689 C C . ASN A 1 93 ? 14.528 5.898 -15.739 1.00 92.00 93 ASN A C 1
ATOM 691 O O . ASN A 1 93 ? 15.231 5.965 -14.731 1.00 92.00 93 ASN A O 1
ATOM 695 N N . ARG A 1 94 ? 13.638 4.908 -15.913 1.00 92.94 94 ARG A N 1
ATOM 696 C CA . ARG A 1 94 ? 13.341 3.846 -14.932 1.00 92.94 94 ARG A CA 1
ATOM 697 C C . ARG A 1 94 ? 13.031 4.380 -13.526 1.00 92.94 94 ARG A C 1
ATOM 699 O O . ARG A 1 94 ? 13.457 3.803 -12.519 1.00 92.94 94 ARG A O 1
ATOM 706 N N . GLU A 1 95 ? 12.280 5.474 -13.453 1.00 93.00 95 GLU A N 1
ATOM 707 C CA . GLU A 1 95 ? 11.863 6.074 -12.187 1.00 93.00 95 GLU A CA 1
ATOM 708 C C . GLU A 1 95 ? 10.963 5.088 -11.416 1.00 93.00 95 GLU A C 1
ATOM 710 O O . GLU A 1 95 ? 10.090 4.435 -11.974 1.00 93.00 95 GLU A O 1
ATOM 715 N N . SER A 1 96 ? 11.199 4.894 -10.118 1.00 92.56 96 SER A N 1
ATOM 716 C CA . SER A 1 96 ? 10.356 3.991 -9.318 1.00 92.56 96 SER A CA 1
ATOM 717 C C . SER A 1 96 ? 9.161 4.750 -8.750 1.00 92.56 96 SER A C 1
ATOM 719 O O . SER A 1 96 ? 9.331 5.836 -8.199 1.00 92.56 96 SER A O 1
ATOM 721 N N . ILE A 1 97 ? 7.969 4.154 -8.809 1.00 94.25 97 ILE A N 1
ATOM 722 C CA . ILE A 1 97 ? 6.746 4.757 -8.269 1.00 94.25 97 ILE A CA 1
ATOM 723 C C . ILE A 1 97 ? 6.245 3.997 -7.041 1.00 94.25 97 ILE A C 1
ATOM 725 O O . ILE A 1 97 ? 6.285 2.768 -6.980 1.00 94.25 97 ILE A O 1
ATOM 729 N N . LEU A 1 98 ? 5.743 4.742 -6.057 1.00 95.56 98 LEU A N 1
ATOM 730 C CA . LEU A 1 98 ? 5.156 4.206 -4.832 1.00 95.56 98 LEU A CA 1
ATOM 731 C C . LEU A 1 98 ? 3.664 4.556 -4.781 1.00 95.56 98 LEU A C 1
ATOM 733 O O . LEU A 1 98 ? 3.297 5.717 -4.605 1.00 95.56 98 LEU A O 1
ATOM 737 N N . ILE A 1 99 ? 2.796 3.552 -4.915 1.00 96.75 99 ILE A N 1
ATOM 738 C CA . ILE A 1 99 ? 1.339 3.729 -4.854 1.00 96.75 99 ILE A CA 1
ATOM 739 C C . ILE A 1 99 ? 0.858 3.391 -3.445 1.00 96.75 99 ILE A C 1
ATOM 741 O O . ILE A 1 99 ? 0.928 2.242 -3.009 1.00 96.75 99 ILE A O 1
ATOM 745 N N . LEU A 1 100 ? 0.331 4.393 -2.739 1.00 96.81 100 LEU A N 1
ATOM 746 C CA . LEU A 1 100 ? -0.107 4.267 -1.350 1.00 96.81 100 LEU A CA 1
ATOM 747 C C . LEU A 1 100 ? -1.626 4.285 -1.237 1.00 96.81 100 LEU A C 1
ATOM 749 O O . LEU A 1 100 ? -2.279 5.266 -1.592 1.00 96.81 100 LEU A O 1
ATOM 753 N N . THR A 1 101 ? -2.186 3.216 -0.676 1.00 96.31 101 THR A N 1
ATOM 754 C CA . THR A 1 101 ? -3.635 3.019 -0.614 1.00 96.31 101 THR A CA 1
ATOM 755 C C . THR A 1 101 ? -4.093 2.673 0.802 1.00 96.31 101 THR A C 1
ATOM 757 O O . THR A 1 101 ? -4.007 1.518 1.232 1.00 96.31 101 THR A O 1
ATOM 760 N N . PRO A 1 102 ? -4.624 3.653 1.557 1.00 93.62 102 PRO A N 1
ATOM 761 C CA . PRO A 1 102 ? -5.365 3.368 2.775 1.00 93.62 102 PRO A CA 1
ATOM 762 C C . PRO A 1 102 ? -6.742 2.805 2.415 1.00 93.62 102 PRO A C 1
ATOM 764 O O . PRO A 1 102 ? -7.570 3.509 1.836 1.00 93.62 102 PRO A O 1
ATOM 767 N N . MET A 1 103 ? -7.004 1.546 2.769 1.00 90.75 103 MET A N 1
ATOM 768 C CA . MET A 1 103 ? -8.249 0.861 2.408 1.00 90.75 103 MET A CA 1
ATOM 769 C C . MET A 1 103 ? -8.922 0.207 3.615 1.00 90.75 103 MET A C 1
ATOM 771 O O . MET A 1 103 ? -8.272 -0.344 4.497 1.00 90.75 103 MET A O 1
ATOM 775 N N . VAL A 1 104 ? -10.254 0.266 3.647 1.00 88.12 104 VAL A N 1
ATOM 776 C CA . VAL A 1 104 ? -11.082 -0.385 4.681 1.00 88.12 104 VAL A CA 1
ATOM 777 C C . VAL A 1 104 ? -11.731 -1.656 4.143 1.00 88.12 104 VAL A C 1
ATOM 779 O O . VAL A 1 104 ? -11.832 -2.648 4.858 1.00 88.12 104 VAL A O 1
ATOM 782 N N . ARG A 1 105 ? -12.140 -1.622 2.873 1.00 91.44 105 ARG A N 1
ATOM 783 C CA . ARG A 1 105 ? -12.748 -2.727 2.133 1.00 91.44 105 ARG A CA 1
ATOM 784 C C . ARG A 1 105 ? -11.922 -3.000 0.883 1.00 91.44 105 ARG A C 1
ATOM 786 O O . ARG A 1 105 ? -11.344 -2.072 0.317 1.00 91.44 105 ARG A O 1
ATOM 793 N N . PHE A 1 106 ? -11.862 -4.264 0.483 1.00 94.62 106 PHE A N 1
ATOM 794 C CA . PHE A 1 106 ? -11.188 -4.687 -0.737 1.00 94.62 106 PHE A CA 1
ATOM 795 C C . PHE A 1 106 ? -12.190 -4.726 -1.893 1.00 94.62 106 PHE A C 1
ATOM 797 O O . PHE A 1 106 ? -13.280 -5.272 -1.737 1.00 94.62 106 PHE A O 1
ATOM 804 N N . TYR A 1 107 ? -11.806 -4.159 -3.035 1.00 95.62 107 TYR A N 1
ATOM 805 C CA . TYR A 1 107 ? -12.595 -4.168 -4.265 1.00 95.62 107 TYR A CA 1
ATOM 806 C C . TYR A 1 107 ? -11.781 -4.841 -5.364 1.00 95.62 107 TYR A C 1
ATOM 808 O O . TYR A 1 107 ? -10.627 -4.471 -5.603 1.00 95.62 107 TYR A O 1
ATOM 816 N N . GLN A 1 108 ? -12.375 -5.824 -6.037 1.00 95.75 108 GLN A N 1
ATOM 817 C CA . GLN A 1 108 ? -11.673 -6.593 -7.063 1.00 95.75 108 GLN A CA 1
ATOM 818 C C . GLN A 1 108 ? -11.366 -5.731 -8.293 1.00 95.75 108 GLN A C 1
ATOM 820 O O . GLN A 1 108 ? -10.309 -5.870 -8.903 1.00 95.75 108 GLN A O 1
ATOM 825 N N . GLU A 1 109 ? -12.258 -4.806 -8.633 1.00 96.44 109 GLU A N 1
ATOM 826 C CA . GLU A 1 109 ? -12.119 -3.872 -9.749 1.00 96.44 109 GLU A CA 1
ATOM 827 C C . GLU A 1 109 ? -10.917 -2.951 -9.549 1.00 96.44 109 GLU A C 1
ATOM 829 O O . GLU A 1 109 ? -10.160 -2.711 -10.486 1.00 96.44 109 GLU A O 1
ATOM 834 N N . TYR A 1 110 ? -10.697 -2.492 -8.314 1.00 96.00 110 TYR A N 1
ATOM 835 C CA . TYR A 1 110 ? -9.523 -1.699 -7.968 1.00 96.00 110 TYR A CA 1
ATOM 836 C C . TYR A 1 110 ? -8.231 -2.490 -8.221 1.00 96.00 110 TYR A C 1
ATOM 838 O O . TYR A 1 110 ? -7.315 -1.979 -8.862 1.00 96.00 110 TYR A O 1
ATOM 846 N N . TRP A 1 111 ? -8.174 -3.755 -7.790 1.00 96.00 111 TRP A N 1
ATOM 847 C CA . TRP A 1 111 ? -7.011 -4.611 -8.043 1.00 96.00 111 TRP A CA 1
ATOM 848 C C . TRP A 1 111 ? -6.796 -4.870 -9.538 1.00 96.00 111 TRP A C 1
ATOM 850 O O . TRP A 1 111 ? -5.678 -4.769 -10.036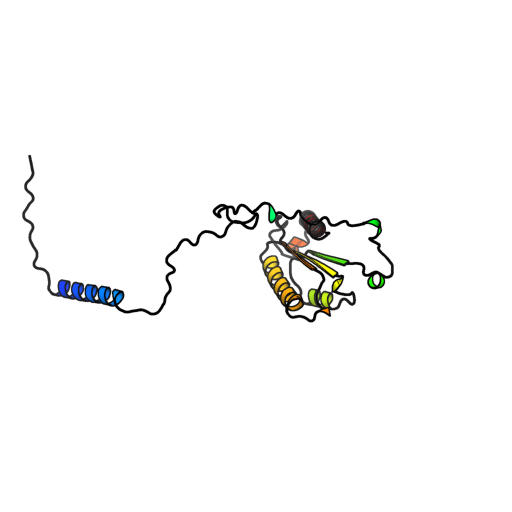 1.00 96.00 111 TRP A O 1
ATOM 860 N N . ASN A 1 112 ? -7.872 -5.139 -10.277 1.00 95.38 112 ASN A N 1
ATOM 861 C CA . ASN A 1 112 ? -7.805 -5.339 -11.722 1.00 95.38 112 ASN A CA 1
ATOM 862 C C . ASN A 1 112 ? -7.303 -4.082 -12.448 1.00 95.38 112 ASN A C 1
ATOM 864 O O . ASN A 1 112 ? -6.585 -4.204 -13.434 1.00 95.38 112 ASN A O 1
ATOM 868 N N . ASN A 1 113 ? -7.645 -2.887 -11.961 1.00 96.00 113 ASN A N 1
ATOM 869 C CA . ASN A 1 113 ? -7.137 -1.635 -12.515 1.00 96.00 113 ASN A CA 1
ATOM 870 C C . ASN A 1 113 ? -5.644 -1.446 -12.234 1.00 96.00 113 ASN A C 1
ATOM 872 O O . ASN A 1 113 ? -4.932 -0.996 -13.124 1.00 96.00 113 ASN A O 1
ATOM 876 N N . LEU A 1 114 ? -5.152 -1.844 -11.054 1.00 95.12 114 LEU A N 1
ATOM 877 C CA . LEU A 1 114 ? -3.711 -1.835 -10.771 1.00 95.12 114 LEU A CA 1
ATOM 878 C C . LEU A 1 114 ? -2.931 -2.752 -11.718 1.00 95.12 114 LEU A C 1
ATOM 880 O O . LEU A 1 114 ? -1.845 -2.391 -12.148 1.00 95.12 114 LEU A O 1
ATOM 884 N N . LEU A 1 115 ? -3.483 -3.920 -12.056 1.00 93.69 115 LEU A N 1
ATOM 885 C CA . LEU A 1 115 ? -2.857 -4.857 -12.998 1.00 93.69 115 LEU A CA 1
ATOM 886 C C . LEU A 1 115 ? -2.896 -4.383 -14.457 1.00 93.69 115 LEU A C 1
ATOM 888 O O . LEU A 1 115 ? -2.171 -4.924 -15.285 1.00 93.69 115 LEU A O 1
ATOM 892 N N . ARG A 1 116 ? -3.775 -3.431 -14.783 1.00 94.94 116 ARG A N 1
ATOM 893 C CA . ARG A 1 116 ? -3.912 -2.836 -16.121 1.00 94.94 116 ARG A CA 1
ATOM 894 C C . ARG A 1 116 ? -3.070 -1.573 -16.295 1.00 94.94 116 ARG A C 1
ATOM 896 O O . ARG A 1 116 ? -3.231 -0.891 -17.299 1.00 94.94 116 ARG A O 1
ATOM 903 N N . LEU A 1 117 ? -2.246 -1.211 -15.314 1.00 94.44 117 LEU A N 1
ATOM 904 C CA . LEU A 1 117 ? -1.350 -0.075 -15.466 1.00 94.44 117 LEU A CA 1
ATOM 905 C C . LEU A 1 117 ? -0.301 -0.413 -16.528 1.00 94.44 117 LEU A C 1
ATOM 907 O O . LEU A 1 117 ? 0.403 -1.407 -16.413 1.00 94.44 117 LEU A O 1
ATOM 911 N N . ASP A 1 118 ? -0.163 0.450 -17.530 1.00 93.50 118 ASP A N 1
ATOM 912 C CA . ASP A 1 118 ? 0.844 0.278 -18.587 1.00 93.50 118 ASP A CA 1
ATOM 913 C C . ASP A 1 118 ? 2.271 0.614 -18.109 1.00 93.50 118 ASP A C 1
ATOM 915 O O . ASP A 1 118 ? 3.245 0.460 -18.846 1.00 93.50 118 ASP A O 1
ATOM 919 N N . TYR A 1 119 ? 2.415 1.085 -16.867 1.00 94.88 119 TYR A N 1
ATOM 920 C CA . TYR A 1 119 ? 3.714 1.362 -16.266 1.00 94.88 119 TYR A CA 1
ATOM 921 C C . TYR A 1 119 ? 4.425 0.049 -15.897 1.00 94.88 119 TYR A C 1
ATOM 923 O O . TYR A 1 119 ? 3.773 -0.839 -15.349 1.00 94.88 119 TYR A O 1
ATOM 931 N N . PRO A 1 120 ? 5.743 -0.105 -16.127 1.00 95.25 120 PRO A N 1
ATOM 932 C CA . PRO A 1 120 ? 6.441 -1.355 -15.825 1.00 95.25 120 PRO A CA 1
ATOM 933 C C . PRO A 1 120 ? 6.286 -1.769 -14.354 1.00 95.25 120 PRO A C 1
ATOM 935 O O . PRO A 1 120 ? 6.712 -1.051 -13.449 1.00 95.25 120 PRO A O 1
ATOM 938 N N . HIS A 1 121 ? 5.668 -2.928 -14.092 1.00 95.00 121 HIS A N 1
ATOM 939 C CA . HIS A 1 121 ? 5.346 -3.361 -12.724 1.00 95.00 121 HIS A CA 1
ATOM 940 C C . HIS A 1 121 ? 6.596 -3.593 -11.851 1.00 95.00 121 HIS A C 1
ATOM 942 O O . HIS A 1 121 ? 6.528 -3.450 -10.628 1.00 95.00 121 HIS A O 1
ATOM 948 N N . ASP A 1 122 ? 7.757 -3.858 -12.455 1.00 93.94 122 ASP A N 1
ATOM 949 C CA . ASP A 1 122 ? 9.057 -3.964 -11.776 1.00 93.94 122 ASP A CA 1
ATOM 950 C C . ASP A 1 122 ? 9.545 -2.636 -11.169 1.00 93.94 122 ASP A C 1
ATOM 952 O O . ASP A 1 122 ? 10.445 -2.639 -10.326 1.00 93.94 122 ASP A O 1
ATOM 956 N N . LEU A 1 123 ? 8.941 -1.511 -11.559 1.00 94.88 123 LEU A N 1
ATOM 957 C CA . LEU A 1 123 ? 9.201 -0.177 -11.014 1.00 94.88 123 LEU A CA 1
ATOM 958 C C . LEU A 1 123 ? 8.122 0.288 -10.027 1.00 94.88 123 LEU A C 1
ATOM 960 O O . LEU A 1 123 ? 8.268 1.345 -9.412 1.00 94.88 123 LEU A O 1
ATOM 964 N N . ILE A 1 124 ? 7.059 -0.495 -9.840 1.00 96.00 124 ILE A N 1
ATOM 965 C CA . ILE A 1 124 ? 5.931 -0.139 -8.979 1.00 96.00 124 ILE A CA 1
ATOM 966 C C . ILE A 1 124 ? 6.063 -0.840 -7.630 1.00 96.00 124 ILE A C 1
ATOM 968 O O . ILE A 1 124 ? 6.025 -2.070 -7.536 1.00 96.00 124 ILE A O 1
ATOM 972 N N . THR A 1 125 ? 6.124 -0.047 -6.566 1.00 96.06 125 THR A N 1
ATOM 973 C CA . THR A 1 125 ? 5.939 -0.513 -5.192 1.00 96.06 125 THR A CA 1
ATOM 974 C C . THR A 1 125 ? 4.523 -0.179 -4.732 1.00 96.06 125 THR A C 1
ATOM 976 O O . THR A 1 125 ? 4.064 0.956 -4.866 1.00 96.06 125 THR A O 1
ATOM 979 N N . LEU A 1 126 ? 3.823 -1.158 -4.160 1.00 96.75 126 LEU A N 1
ATOM 980 C CA . LEU A 1 126 ? 2.482 -0.968 -3.607 1.00 96.75 126 LEU A CA 1
ATOM 981 C C . LEU A 1 126 ? 2.534 -0.947 -2.078 1.00 96.75 126 LEU A C 1
ATOM 983 O O . LEU A 1 126 ? 3.065 -1.864 -1.454 1.00 96.75 126 LEU A O 1
ATOM 987 N N . GLY A 1 127 ? 1.936 0.069 -1.466 1.00 96.69 127 GLY A N 1
ATOM 988 C CA . GLY A 1 127 ? 1.767 0.165 -0.020 1.00 96.69 127 GLY A CA 1
ATOM 989 C C . GLY A 1 127 ? 0.290 0.190 0.358 1.00 96.69 127 GLY A C 1
ATOM 990 O O . GLY A 1 127 ? -0.454 1.070 -0.074 1.00 96.69 127 GLY A O 1
ATOM 991 N N . PHE A 1 128 ? -0.134 -0.738 1.210 1.00 96.69 128 PHE A N 1
ATOM 992 C CA . PHE A 1 128 ? -1.500 -0.812 1.724 1.00 96.69 128 PHE A CA 1
ATOM 993 C C . PHE A 1 128 ? -1.518 -0.610 3.232 1.00 96.69 128 PHE A C 1
ATOM 995 O O . PHE A 1 128 ? -0.699 -1.181 3.947 1.00 96.69 128 PHE A O 1
ATOM 1002 N N . ILE A 1 129 ? -2.493 0.146 3.736 1.00 95.25 129 ILE A N 1
ATOM 1003 C CA . ILE A 1 129 ? -2.767 0.215 5.175 1.00 95.25 129 ILE A CA 1
ATOM 1004 C C . ILE A 1 129 ? -4.243 -0.053 5.446 1.00 95.25 129 ILE A C 1
ATOM 1006 O O . ILE A 1 129 ? -5.114 0.599 4.868 1.00 95.25 129 ILE A O 1
ATOM 1010 N N . LEU A 1 130 ? -4.519 -1.016 6.328 1.00 94.06 130 LEU A N 1
ATOM 1011 C CA . LEU A 1 130 ? -5.872 -1.482 6.627 1.00 94.06 130 LEU A CA 1
ATOM 1012 C C . LEU A 1 130 ? -6.188 -1.411 8.133 1.00 94.06 130 LEU A C 1
ATOM 1014 O O . LEU A 1 130 ? -5.325 -1.735 8.954 1.00 94.06 130 LEU A O 1
ATOM 1018 N N . PRO A 1 131 ? -7.420 -1.042 8.529 1.00 91.25 131 PRO A N 1
ATOM 1019 C CA . PRO A 1 131 ? -7.828 -0.976 9.930 1.00 91.25 131 PRO A CA 1
ATOM 1020 C C . PRO A 1 131 ? -8.003 -2.362 10.561 1.00 91.25 131 PRO A C 1
ATOM 1022 O O . PRO A 1 131 ? -8.374 -3.332 9.888 1.00 91.25 131 PRO A O 1
ATOM 1025 N N . LYS A 1 132 ? -7.821 -2.448 11.883 1.00 88.56 132 LYS A N 1
ATOM 1026 C CA . LYS A 1 132 ? -8.106 -3.639 12.707 1.00 88.56 132 LYS A CA 1
ATOM 1027 C C . LYS A 1 132 ? -9.595 -3.772 13.054 1.00 88.56 132 LYS A C 1
ATOM 1029 O O . LYS A 1 132 ? -9.968 -3.906 14.210 1.00 88.56 132 LYS A O 1
ATOM 1034 N N . THR A 1 133 ? -10.454 -3.728 12.039 1.00 87.31 133 THR A N 1
ATOM 1035 C CA . THR A 1 133 ? -11.902 -3.974 12.162 1.00 87.31 133 THR A CA 1
ATOM 1036 C C . THR A 1 133 ? -12.283 -5.296 11.495 1.00 87.31 133 THR A C 1
ATOM 1038 O O . THR A 1 133 ? -11.496 -5.853 10.729 1.00 87.31 133 THR A O 1
ATOM 1041 N N . LYS A 1 134 ? -13.502 -5.800 11.742 1.00 87.75 134 LYS A N 1
ATOM 1042 C CA . LYS A 1 134 ? -14.025 -7.012 11.079 1.00 87.75 134 LYS A CA 1
ATOM 1043 C C . LYS A 1 134 ? -13.940 -6.908 9.551 1.00 87.75 134 LYS A C 1
ATOM 1045 O O . LYS A 1 134 ? -13.444 -7.821 8.899 1.00 87.75 134 LYS A O 1
ATOM 1050 N N . GLU A 1 135 ? -14.355 -5.770 8.998 1.00 86.62 135 GLU A N 1
ATOM 1051 C CA . GLU A 1 135 ? -14.270 -5.498 7.558 1.00 86.62 135 GLU A CA 1
ATOM 1052 C C . GLU A 1 135 ? -12.821 -5.387 7.074 1.00 86.62 135 GLU A C 1
ATOM 1054 O O . GLU A 1 135 ? -12.465 -5.983 6.060 1.00 86.62 135 GLU A O 1
ATOM 1059 N N . GLY A 1 136 ? -11.958 -4.695 7.826 1.00 89.38 136 GLY A N 1
ATOM 1060 C CA . GLY A 1 136 ? -10.545 -4.562 7.473 1.00 89.38 136 GLY A CA 1
ATOM 1061 C C . GLY A 1 136 ? -9.781 -5.889 7.524 1.00 89.38 136 GLY A C 1
ATOM 1062 O O . GLY A 1 136 ? -8.850 -6.087 6.744 1.00 89.38 136 GLY A O 1
ATOM 1063 N N . ASN A 1 137 ? -10.175 -6.818 8.401 1.00 91.81 137 ASN A N 1
ATOM 1064 C CA . ASN A 1 137 ? -9.647 -8.185 8.424 1.00 91.81 137 ASN A CA 1
ATOM 1065 C C . ASN A 1 137 ? -10.050 -8.945 7.153 1.00 91.81 137 ASN A C 1
ATOM 1067 O O . ASN A 1 137 ? -9.174 -9.479 6.479 1.00 91.81 137 ASN A O 1
ATOM 1071 N N . ALA A 1 138 ? -11.335 -8.916 6.780 1.00 93.81 138 ALA A N 1
ATOM 1072 C CA . ALA A 1 138 ? -11.814 -9.546 5.547 1.00 93.81 138 ALA A CA 1
ATOM 1073 C C . ALA A 1 138 ? -11.117 -8.973 4.300 1.00 93.81 138 ALA A C 1
ATOM 1075 O O . ALA A 1 138 ? -10.674 -9.718 3.428 1.00 93.81 138 ALA A O 1
ATOM 1076 N N . ALA A 1 139 ? -10.941 -7.649 4.254 1.00 94.44 139 ALA A N 1
ATOM 1077 C CA . ALA A 1 139 ? -10.207 -6.980 3.186 1.00 94.44 139 ALA A CA 1
ATOM 1078 C C . ALA A 1 139 ? -8.729 -7.398 3.133 1.00 94.44 139 ALA A C 1
ATOM 1080 O O . ALA A 1 139 ? -8.180 -7.559 2.047 1.00 94.44 139 ALA A O 1
ATOM 1081 N N . THR A 1 140 ? -8.089 -7.605 4.290 1.00 94.88 140 THR A N 1
ATOM 1082 C CA . THR A 1 140 ? -6.691 -8.064 4.358 1.00 94.88 140 THR A CA 1
ATOM 1083 C C . THR A 1 140 ? -6.556 -9.471 3.784 1.00 94.88 140 THR A C 1
ATOM 1085 O O . THR A 1 140 ? -5.648 -9.706 2.991 1.00 94.88 140 THR A O 1
ATOM 1088 N N . THR A 1 141 ? -7.467 -10.383 4.132 1.00 96.00 141 THR A N 1
ATOM 1089 C CA . THR A 1 141 ? -7.479 -11.750 3.592 1.00 96.00 141 THR A CA 1
ATOM 1090 C C . THR A 1 141 ? -7.654 -11.744 2.074 1.00 96.00 141 THR A C 1
ATOM 1092 O O . THR A 1 141 ? -6.820 -12.305 1.367 1.00 96.00 141 THR A O 1
ATOM 1095 N N . ALA A 1 142 ? -8.658 -11.025 1.560 1.00 96.25 142 ALA A N 1
ATOM 1096 C CA . ALA A 1 142 ? -8.903 -10.928 0.120 1.00 96.25 142 ALA A CA 1
ATOM 1097 C C . ALA A 1 142 ? -7.710 -10.315 -0.641 1.00 96.25 142 ALA A C 1
ATOM 1099 O O . ALA A 1 142 ? -7.300 -10.814 -1.690 1.00 96.25 142 ALA A O 1
ATOM 1100 N N . LEU A 1 143 ? -7.096 -9.265 -0.084 1.00 96.19 143 LEU A N 1
ATOM 1101 C CA . LEU A 1 143 ? -5.897 -8.650 -0.652 1.00 96.19 143 LEU A CA 1
ATOM 1102 C C . LEU A 1 143 ? -4.718 -9.638 -0.686 1.00 96.19 143 LEU A C 1
ATOM 1104 O O . LEU A 1 143 ? -4.030 -9.746 -1.700 1.00 96.19 143 LEU A O 1
ATOM 1108 N N . GLN A 1 144 ? -4.486 -10.383 0.397 1.00 95.69 144 GLN A N 1
ATOM 1109 C CA . GLN A 1 144 ? -3.409 -11.376 0.473 1.00 95.69 144 GLN A CA 1
ATOM 1110 C C . GLN A 1 144 ? -3.593 -12.522 -0.526 1.00 95.69 144 GLN A C 1
ATOM 1112 O O . GLN A 1 144 ? -2.610 -12.980 -1.116 1.00 95.69 144 GLN A O 1
ATOM 1117 N N . GLU A 1 145 ? -4.827 -12.970 -0.749 1.00 95.81 145 GLU A N 1
ATOM 1118 C CA . GLU A 1 145 ? -5.146 -13.979 -1.761 1.00 95.81 145 GLU A CA 1
ATOM 1119 C C . GLU A 1 145 ? -4.783 -13.489 -3.169 1.00 95.81 145 GLU A C 1
ATOM 1121 O O . GLU A 1 145 ? -4.085 -14.189 -3.911 1.00 95.81 145 GLU A O 1
ATOM 1126 N N . GLN A 1 146 ? -5.168 -12.256 -3.517 1.00 95.00 146 GLN A N 1
ATOM 1127 C CA . GLN A 1 146 ? -4.867 -11.665 -4.827 1.00 95.00 146 GLN A CA 1
ATOM 1128 C C . GLN A 1 146 ? -3.376 -11.382 -5.024 1.00 95.00 146 GLN A C 1
ATOM 1130 O O . GLN A 1 146 ? -2.820 -11.666 -6.092 1.00 95.00 146 GLN A O 1
ATOM 1135 N N . ILE A 1 147 ? -2.693 -10.904 -3.982 1.00 94.81 147 ILE A N 1
ATOM 1136 C CA . ILE A 1 147 ? -1.236 -10.739 -3.990 1.00 94.81 147 ILE A CA 1
ATOM 1137 C C . ILE A 1 147 ? -0.559 -12.091 -4.196 1.00 94.81 147 ILE A C 1
ATOM 1139 O O . ILE A 1 147 ? 0.330 -12.206 -5.033 1.00 94.81 147 ILE A O 1
ATOM 1143 N N . THR A 1 148 ? -0.994 -13.133 -3.488 1.00 94.75 148 THR A N 1
ATOM 1144 C CA . THR A 1 148 ? -0.427 -14.481 -3.628 1.00 94.75 148 THR A CA 1
ATOM 1145 C C . THR A 1 148 ? -0.623 -15.017 -5.043 1.00 94.75 148 THR A C 1
ATOM 1147 O O . THR A 1 148 ? 0.310 -15.577 -5.624 1.00 94.75 148 THR A O 1
ATOM 1150 N N . ARG A 1 149 ? -1.810 -14.813 -5.625 1.00 94.12 149 ARG A N 1
ATOM 1151 C CA . ARG A 1 149 ? -2.105 -15.185 -7.012 1.00 94.12 149 ARG A CA 1
ATOM 1152 C C . ARG A 1 149 ? -1.180 -14.466 -7.994 1.00 94.12 149 ARG A C 1
ATOM 1154 O O . ARG A 1 149 ? -0.594 -15.124 -8.845 1.00 94.12 149 ARG A O 1
ATOM 1161 N N . THR A 1 150 ? -1.014 -13.157 -7.843 1.00 92.31 150 THR A N 1
ATOM 1162 C CA . THR A 1 150 ? -0.225 -12.327 -8.766 1.00 92.31 150 THR A CA 1
ATOM 1163 C C . THR A 1 150 ? 1.278 -12.579 -8.608 1.00 92.31 150 THR A C 1
ATOM 1165 O O . THR A 1 150 ? 1.961 -12.892 -9.576 1.00 92.31 150 THR A O 1
ATOM 1168 N N . GLN A 1 151 ? 1.795 -12.528 -7.378 1.00 91.56 151 GLN A N 1
ATOM 1169 C CA . GLN A 1 151 ? 3.231 -12.589 -7.098 1.00 91.56 151 GLN A CA 1
ATOM 1170 C C . GLN A 1 151 ? 3.817 -14.003 -7.164 1.00 91.56 151 GLN A C 1
ATOM 1172 O O . GLN A 1 151 ? 4.942 -14.173 -7.628 1.00 91.56 151 GLN A O 1
ATOM 1177 N N . LYS A 1 152 ? 3.084 -15.031 -6.702 1.00 91.12 152 LYS A N 1
ATOM 1178 C CA . LYS A 1 152 ? 3.605 -16.414 -6.670 1.00 91.12 152 LYS A CA 1
ATOM 1179 C C . LYS A 1 152 ? 3.215 -17.243 -7.888 1.00 91.12 152 LYS A C 1
ATOM 1181 O O . LYS A 1 152 ? 3.990 -18.098 -8.298 1.00 91.12 152 LYS A O 1
ATOM 1186 N N . ARG A 1 153 ? 2.002 -17.051 -8.416 1.00 87.56 153 ARG A N 1
ATOM 1187 C CA . ARG A 1 153 ? 1.449 -17.881 -9.504 1.00 87.56 153 ARG A CA 1
ATOM 1188 C C . ARG A 1 153 ? 1.359 -17.144 -10.842 1.00 87.56 153 ARG A C 1
ATOM 1190 O O . ARG A 1 153 ? 1.134 -17.793 -11.857 1.00 87.56 153 ARG A O 1
ATOM 1197 N N . GLY A 1 154 ? 1.500 -15.820 -10.843 1.00 86.81 154 GLY A N 1
ATOM 1198 C CA . GLY A 1 154 ? 1.362 -14.991 -12.032 1.00 86.81 154 GLY A CA 1
ATOM 1199 C C . GLY A 1 154 ? 2.626 -14.936 -12.903 1.00 86.81 154 GLY A C 1
ATOM 1200 O O . GLY A 1 154 ? 3.735 -15.244 -12.438 1.00 86.81 154 GLY A O 1
ATOM 1201 N N . PRO A 1 155 ? 2.478 -14.516 -14.173 1.00 89.50 155 PRO A N 1
ATOM 1202 C CA . PRO A 1 155 ? 3.598 -14.204 -15.056 1.00 89.50 155 PRO A CA 1
ATOM 1203 C C . PRO A 1 155 ? 4.552 -13.188 -14.423 1.00 89.50 155 PRO A C 1
ATOM 1205 O O . PRO A 1 155 ? 4.127 -12.302 -13.689 1.00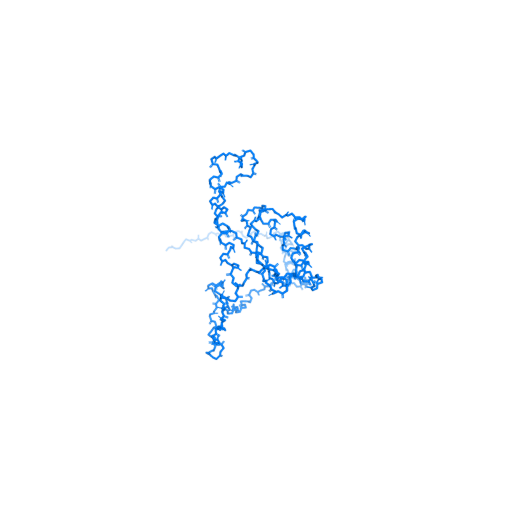 89.50 155 PRO A O 1
ATOM 1208 N N . GLN A 1 156 ? 5.850 -13.274 -14.731 1.00 87.88 156 GLN A N 1
ATOM 1209 C CA 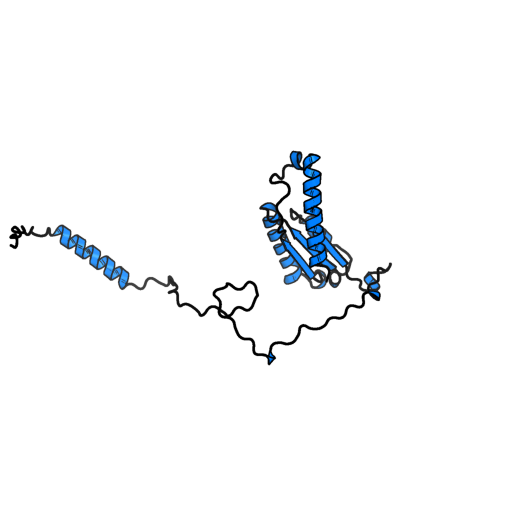. GLN A 1 156 ? 6.848 -12.354 -14.167 1.00 87.88 156 GLN A CA 1
ATOM 1210 C C . GLN A 1 156 ? 6.577 -10.886 -14.510 1.00 87.88 156 GLN A C 1
ATOM 1212 O O . GLN A 1 156 ? 6.815 -10.024 -13.673 1.00 87.88 156 GLN A O 1
ATOM 1217 N N . LYS A 1 157 ? 6.020 -10.626 -15.696 1.00 87.56 157 LYS A N 1
ATOM 1218 C CA . LYS A 1 157 ? 5.628 -9.284 -16.139 1.00 87.56 157 LYS A CA 1
ATOM 1219 C C . LYS A 1 157 ? 4.561 -8.623 -15.258 1.00 87.56 157 LYS A C 1
ATOM 1221 O O . LYS A 1 157 ? 4.538 -7.407 -15.163 1.00 87.56 157 LYS A O 1
ATOM 1226 N N . ASP A 1 158 ? 3.714 -9.413 -14.597 1.00 88.56 158 ASP A N 1
ATOM 1227 C CA . ASP A 1 158 ? 2.588 -8.891 -13.818 1.00 88.56 158 ASP A CA 1
ATOM 1228 C C . ASP A 1 158 ? 2.973 -8.680 -12.340 1.00 88.56 158 ASP A C 1
ATOM 1230 O O . ASP A 1 158 ? 2.161 -8.208 -11.544 1.00 88.56 158 ASP A O 1
ATOM 1234 N N . ARG A 1 159 ? 4.208 -9.027 -11.953 1.00 94.06 159 ARG A N 1
ATOM 1235 C CA . ARG A 1 159 ? 4.701 -8.916 -10.577 1.00 94.06 159 ARG A CA 1
ATOM 1236 C C . ARG A 1 159 ? 5.162 -7.496 -10.278 1.00 94.06 159 ARG A C 1
ATOM 1238 O O . ARG A 1 159 ? 6.021 -6.956 -10.963 1.00 94.06 159 ARG A O 1
ATOM 1245 N N . PHE A 1 160 ? 4.637 -6.934 -9.196 1.00 95.75 160 PHE A N 1
ATOM 1246 C CA . PHE A 1 160 ? 5.092 -5.658 -8.650 1.00 95.75 160 PHE A CA 1
ATOM 1247 C C . PHE A 1 160 ? 6.460 -5.797 -7.970 1.00 95.75 160 PHE A C 1
ATOM 1249 O O . PHE A 1 160 ? 6.724 -6.840 -7.361 1.00 95.75 160 PHE A O 1
ATOM 1256 N N . LYS A 1 161 ? 7.275 -4.735 -8.001 1.00 94.06 161 LYS A N 1
ATOM 1257 C CA . LYS A 1 161 ? 8.608 -4.655 -7.369 1.00 94.06 161 LYS A CA 1
ATOM 1258 C C . LYS A 1 161 ? 8.600 -5.095 -5.907 1.00 94.06 161 LYS A C 1
ATOM 1260 O O . LYS A 1 161 ? 9.422 -5.898 -5.476 1.00 94.06 161 LYS A O 1
ATOM 1265 N N . SER A 1 162 ? 7.677 -4.528 -5.137 1.00 93.38 162 SER A N 1
ATOM 1266 C CA . SER A 1 162 ? 7.490 -4.808 -3.718 1.00 93.38 162 SER A CA 1
ATOM 1267 C C . SER A 1 162 ? 6.056 -4.478 -3.318 1.00 93.38 162 SER A C 1
ATOM 1269 O O . SER A 1 162 ? 5.430 -3.579 -3.884 1.00 93.38 162 SER A O 1
ATOM 1271 N N . ILE A 1 163 ? 5.520 -5.223 -2.353 1.00 94.88 163 ILE A N 1
ATOM 1272 C CA . ILE A 1 163 ? 4.197 -4.969 -1.787 1.00 94.88 163 ILE A CA 1
ATOM 1273 C C . ILE A 1 163 ? 4.303 -4.992 -0.269 1.00 94.88 163 ILE A C 1
ATOM 1275 O O . ILE A 1 163 ? 4.677 -6.008 0.317 1.00 94.88 163 ILE A O 1
ATOM 1279 N N . VAL A 1 164 ? 3.925 -3.885 0.365 1.00 95.19 164 VAL A N 1
ATOM 1280 C CA . VAL A 1 164 ? 3.920 -3.728 1.819 1.00 95.19 164 VAL A CA 1
ATOM 1281 C C . VAL A 1 164 ? 2.478 -3.628 2.302 1.00 95.19 164 VAL A C 1
ATOM 1283 O O . VAL A 1 164 ? 1.692 -2.835 1.788 1.00 95.19 164 VAL A O 1
ATOM 1286 N N . ILE A 1 165 ? 2.121 -4.434 3.302 1.00 94.81 165 ILE A N 1
ATOM 1287 C CA . ILE A 1 165 ? 0.794 -4.416 3.927 1.00 94.81 165 ILE A CA 1
ATOM 1288 C C . ILE A 1 165 ? 0.957 -4.056 5.398 1.00 94.81 165 ILE A C 1
ATOM 1290 O O . ILE A 1 165 ? 1.625 -4.763 6.151 1.00 94.81 165 ILE A O 1
ATOM 1294 N N . LEU A 1 166 ? 0.293 -2.986 5.814 1.00 94.19 166 LEU A N 1
ATOM 1295 C CA . LEU A 1 166 ? 0.294 -2.490 7.181 1.00 94.19 166 LEU A CA 1
ATOM 1296 C C . LEU A 1 166 ? -1.083 -2.658 7.816 1.00 94.19 166 LEU A C 1
ATOM 1298 O O . LEU A 1 166 ? -2.127 -2.470 7.183 1.00 94.19 166 LEU A O 1
ATOM 1302 N N . ARG A 1 167 ? -1.083 -2.966 9.110 1.00 93.25 167 ARG A N 1
ATOM 1303 C CA . ARG A 1 167 ? -2.288 -3.021 9.940 1.00 93.25 167 ARG A CA 1
ATOM 1304 C C . ARG A 1 167 ? -2.257 -1.835 10.894 1.00 93.25 167 ARG A C 1
ATOM 1306 O O . ARG A 1 167 ? -1.303 -1.699 11.652 1.00 93.25 167 ARG A O 1
ATOM 1313 N N . GLN A 1 168 ? -3.290 -0.999 10.857 1.00 89.56 168 GLN A N 1
ATOM 1314 C CA . GLN A 1 168 ? -3.388 0.181 11.723 1.00 89.56 168 GLN A CA 1
ATOM 1315 C C . GLN A 1 168 ? -3.396 -0.223 13.198 1.00 89.56 168 GLN A C 1
ATOM 1317 O O . GLN A 1 168 ? -3.989 -1.237 13.571 1.00 89.56 168 GLN A O 1
ATOM 1322 N N . ASP A 1 169 ? -2.748 0.573 14.033 1.00 83.12 169 ASP A N 1
ATOM 1323 C CA . ASP A 1 169 ? -2.590 0.362 15.472 1.00 83.12 169 ASP A CA 1
ATOM 1324 C C . ASP A 1 169 ? -3.392 1.349 16.335 1.00 83.12 169 ASP A C 1
ATOM 1326 O O . ASP A 1 169 ? -3.541 1.120 17.530 1.00 83.12 169 ASP A O 1
ATOM 1330 N N . PHE A 1 170 ? -3.962 2.395 15.739 1.00 79.56 170 PHE A N 1
ATOM 1331 C CA . PHE A 1 170 ? -4.795 3.391 16.416 1.00 79.56 170 PHE A CA 1
ATOM 1332 C C . PHE A 1 170 ? -6.287 3.024 16.426 1.00 79.56 170 PHE A C 1
ATOM 1334 O O . PHE A 1 170 ? -6.798 2.342 15.534 1.00 79.56 170 PHE A O 1
ATOM 1341 N N . GLU A 1 171 ? -6.994 3.521 17.441 1.00 69.00 171 GLU A N 1
ATOM 1342 C CA . GLU A 1 171 ? -8.425 3.285 17.632 1.00 69.00 171 GLU A CA 1
ATOM 1343 C C . GLU A 1 171 ? -9.275 3.888 16.497 1.00 69.00 171 GLU A C 1
ATOM 1345 O O . GLU A 1 171 ? -8.974 4.982 15.995 1.00 69.00 171 GLU A O 1
ATOM 1350 N N . PRO A 1 172 ? -10.358 3.207 16.074 1.00 65.69 172 PRO A N 1
ATOM 1351 C CA . PRO A 1 172 ? -11.282 3.756 15.091 1.00 65.69 172 PRO A CA 1
ATOM 1352 C C . PRO A 1 172 ? -11.941 5.033 15.628 1.00 65.69 172 PRO A C 1
ATOM 1354 O O . PRO A 1 172 ? -12.509 5.028 16.713 1.00 65.69 172 PRO A O 1
ATOM 1357 N N . ALA A 1 173 ? -11.951 6.113 14.838 1.00 59.78 173 ALA A N 1
ATOM 1358 C CA . ALA A 1 173 ? -12.629 7.360 15.221 1.00 59.78 173 ALA A CA 1
ATOM 1359 C C . ALA A 1 173 ? -14.152 7.208 15.402 1.00 59.78 173 ALA A C 1
ATOM 1361 O O . ALA A 1 173 ? -14.784 8.080 15.990 1.00 59.78 173 ALA A O 1
ATOM 1362 N N . ILE A 1 174 ? -14.752 6.160 14.826 1.00 61.59 174 ILE A N 1
ATOM 1363 C CA . ILE A 1 174 ? -16.191 5.897 14.859 1.00 61.59 174 ILE A CA 1
ATOM 1364 C C . ILE A 1 174 ? -16.386 4.377 14.931 1.00 61.59 174 ILE A C 1
ATOM 1366 O O . ILE A 1 174 ? -15.887 3.647 14.069 1.00 61.59 174 ILE A O 1
ATOM 1370 N N . THR A 1 175 ? -17.104 3.903 15.950 1.00 60.03 175 THR A N 1
ATOM 1371 C CA . THR A 1 175 ? -17.455 2.481 16.138 1.00 60.03 175 THR A CA 1
ATOM 1372 C C . THR A 1 175 ? -18.466 2.008 15.090 1.00 60.03 175 THR A C 1
ATOM 1374 O O . THR A 1 175 ? -18.385 0.882 14.604 1.00 60.03 175 THR A O 1
ATOM 1377 N N . SER A 1 176 ? -19.385 2.895 14.703 1.00 61.16 176 SER A N 1
ATOM 1378 C CA . SER A 1 176 ? -20.431 2.658 13.708 1.00 61.16 176 SER A CA 1
ATOM 1379 C C . SER A 1 176 ? -19.963 3.000 12.289 1.00 61.16 176 SER A C 1
ATOM 1381 O O . SER A 1 176 ? -19.230 3.966 12.063 1.00 61.16 176 SER A O 1
ATOM 1383 N N . GLN A 1 177 ? -20.359 2.171 11.324 1.00 57.84 177 GLN A N 1
ATOM 1384 C CA . GLN A 1 177 ? -19.975 2.279 9.913 1.00 57.84 177 GLN A CA 1
ATOM 1385 C C . GLN A 1 177 ? -21.121 2.780 9.020 1.00 57.84 177 GLN A C 1
ATOM 1387 O O . GLN A 1 177 ? -20.913 2.864 7.809 1.00 57.84 177 GLN A O 1
ATOM 1392 N N . ASP A 1 178 ? -22.273 3.144 9.594 1.00 63.94 178 ASP A N 1
ATOM 1393 C CA . ASP A 1 178 ? -23.451 3.605 8.851 1.00 63.94 178 ASP A CA 1
ATOM 1394 C C . ASP A 1 178 ? -23.189 4.905 8.072 1.00 63.94 178 ASP A C 1
ATOM 1396 O O . ASP A 1 178 ? -22.545 5.844 8.559 1.00 63.94 178 ASP A O 1
ATOM 1400 N N . GLU A 1 179 ? -23.710 4.983 6.842 1.00 59.53 179 GLU A N 1
ATOM 1401 C CA . GLU A 1 179 ? -23.558 6.151 5.959 1.00 59.53 179 GLU A CA 1
ATOM 1402 C C . GLU A 1 179 ? -24.124 7.432 6.584 1.00 59.53 179 GLU A C 1
ATOM 1404 O O . GLU A 1 179 ? -23.494 8.492 6.513 1.00 59.53 179 GLU A O 1
ATOM 1409 N N . SER A 1 180 ? -25.258 7.328 7.281 1.00 61.66 180 SER A N 1
ATOM 1410 C CA . SER A 1 180 ? -25.924 8.456 7.944 1.00 61.66 180 SER A CA 1
ATOM 1411 C C . SER A 1 180 ? -25.062 9.089 9.045 1.00 61.66 180 SER A C 1
ATOM 1413 O O . SER A 1 180 ? -25.082 10.306 9.236 1.00 61.66 180 SER A O 1
ATOM 1415 N N . GLU A 1 181 ? -24.242 8.299 9.740 1.00 61.09 181 GLU A N 1
ATOM 1416 C CA . GLU A 1 181 ? -23.349 8.773 10.801 1.00 61.09 181 GLU A CA 1
ATOM 1417 C C . GLU A 1 181 ? -21.983 9.220 10.272 1.00 61.09 181 GLU A C 1
ATOM 1419 O O . GLU A 1 181 ? -21.361 10.130 10.833 1.00 61.09 181 GLU A O 1
ATOM 1424 N N . ARG A 1 182 ? -21.535 8.642 9.150 1.00 61.78 182 ARG A N 1
ATOM 1425 C CA . ARG A 1 182 ? -20.300 9.019 8.442 1.00 61.78 182 ARG A CA 1
ATOM 1426 C C . ARG A 1 182 ? -20.360 10.407 7.804 1.00 61.78 182 ARG A C 1
ATOM 1428 O O . ARG A 1 182 ? -19.301 10.984 7.539 1.00 61.78 182 ARG A O 1
ATOM 1435 N N . HIS A 1 183 ? -21.554 10.923 7.528 1.00 64.81 183 HIS A N 1
ATOM 1436 C CA . HIS A 1 183 ? -21.752 12.222 6.878 1.00 64.81 183 HIS A CA 1
ATOM 1437 C C . HIS A 1 183 ? -22.031 13.357 7.878 1.00 64.81 183 HIS A C 1
ATOM 1439 O O . HIS A 1 183 ? -22.012 14.526 7.492 1.00 64.81 183 HIS A O 1
ATOM 1445 N N . LYS A 1 184 ? -22.203 13.052 9.174 1.00 74.00 184 LYS A N 1
ATOM 1446 C CA . LYS A 1 184 ? -22.338 14.072 10.224 1.00 74.00 184 LYS A CA 1
ATOM 1447 C C . LYS A 1 184 ? -21.053 14.905 10.320 1.00 74.00 184 LYS A C 1
ATOM 1449 O O . LYS A 1 184 ? -19.956 14.366 10.477 1.00 74.00 184 LYS A O 1
ATOM 1454 N N . MET A 1 185 ? -21.193 16.232 10.285 1.00 72.69 185 MET A N 1
ATOM 1455 C CA . MET A 1 185 ? -20.068 17.180 10.326 1.00 72.69 185 MET A CA 1
ATOM 1456 C C . MET A 1 185 ? -19.166 16.977 11.557 1.00 72.69 185 MET A C 1
ATOM 1458 O O . MET A 1 185 ? -17.942 17.044 11.450 1.00 72.69 185 MET A O 1
ATOM 1462 N N . GLN A 1 186 ? -19.760 16.628 12.703 1.00 73.19 186 GLN A N 1
ATOM 1463 C CA . GLN A 1 186 ? -19.055 16.361 13.963 1.00 73.19 186 GLN A CA 1
ATOM 1464 C C . GLN A 1 186 ? -18.053 15.193 13.851 1.00 73.19 186 GLN A C 1
ATOM 1466 O O . GLN A 1 186 ? -16.941 15.270 14.372 1.00 73.19 186 GLN A O 1
ATOM 1471 N N . ASN A 1 187 ? -18.390 14.157 13.078 1.00 76.06 187 ASN A N 1
ATOM 1472 C CA . ASN A 1 187 ? -17.562 12.960 12.901 1.00 76.06 187 ASN A CA 1
ATOM 1473 C C . ASN A 1 187 ? -16.468 13.138 11.836 1.00 76.06 187 ASN A C 1
ATOM 1475 O O . ASN A 1 187 ? -15.504 12.366 11.766 1.00 76.06 187 ASN A O 1
ATOM 1479 N N . GLN A 1 188 ? -16.578 14.176 11.004 1.00 79.00 188 GLN A N 1
ATOM 1480 C CA . GLN A 1 188 ? -15.650 14.415 9.906 1.00 79.00 188 GLN A CA 1
ATOM 1481 C C . GLN A 1 188 ? -14.244 14.775 10.410 1.00 79.00 188 GLN A C 1
ATOM 1483 O O . GLN A 1 188 ? -13.257 14.311 9.831 1.00 79.00 188 GLN A O 1
ATOM 1488 N N . LYS A 1 189 ? -14.137 15.554 11.498 1.00 84.81 189 LYS A N 1
ATOM 1489 C CA . LYS A 1 189 ? -12.849 15.965 12.085 1.00 84.81 189 LYS A CA 1
ATOM 1490 C C . LYS A 1 189 ? -12.069 14.763 12.624 1.00 84.81 189 LYS A C 1
ATOM 1492 O O . LYS A 1 189 ? -10.914 14.577 12.246 1.00 84.81 189 LYS A O 1
ATOM 1497 N N . GLY A 1 190 ? -12.715 13.917 13.431 1.00 83.25 190 GLY A N 1
ATOM 1498 C CA . GLY A 1 190 ? -12.109 12.691 13.966 1.00 83.25 190 GLY A CA 1
ATOM 1499 C C . GLY A 1 190 ? -11.679 11.727 12.858 1.00 83.25 190 GLY A C 1
ATOM 1500 O O . GLY A 1 190 ? -10.543 11.250 12.848 1.00 83.25 190 GLY A O 1
ATOM 1501 N N . ARG A 1 191 ? -12.537 11.526 11.847 1.00 82.06 191 ARG A N 1
ATOM 1502 C CA . ARG A 1 191 ? -12.218 10.677 10.689 1.00 82.06 191 ARG A CA 1
ATOM 1503 C C . ARG A 1 191 ? -11.015 11.193 9.898 1.00 82.06 191 ARG A C 1
ATOM 1505 O O . ARG A 1 191 ? -10.148 10.402 9.534 1.00 82.06 191 ARG A O 1
ATOM 1512 N N . ARG A 1 192 ? -10.943 12.503 9.630 1.00 86.25 192 ARG A N 1
ATOM 1513 C CA . ARG A 1 192 ? -9.799 13.114 8.930 1.00 86.25 192 ARG A CA 1
ATOM 1514 C C . ARG A 1 192 ? -8.514 12.969 9.740 1.00 86.25 192 ARG A C 1
ATOM 1516 O O . ARG A 1 192 ? -7.502 12.595 9.164 1.00 86.25 192 ARG A O 1
ATOM 1523 N N . ALA A 1 193 ? -8.566 13.180 11.054 1.00 88.69 193 ALA A N 1
ATOM 1524 C CA . ALA A 1 193 ? -7.402 13.025 11.923 1.00 88.69 193 ALA A CA 1
ATOM 1525 C C . ALA A 1 193 ? -6.837 11.593 11.889 1.00 88.69 193 ALA A C 1
ATOM 1527 O O . ALA A 1 193 ? -5.635 11.411 11.695 1.00 88.69 193 ALA A O 1
ATOM 1528 N N . VAL A 1 194 ? -7.697 10.575 12.006 1.00 87.50 194 VAL A N 1
ATOM 1529 C CA . VAL A 1 194 ? -7.278 9.163 11.929 1.00 87.50 194 VAL A CA 1
ATOM 1530 C C . VAL A 1 194 ? -6.766 8.795 10.534 1.00 87.50 194 VAL A C 1
ATOM 1532 O O . VAL A 1 194 ? -5.737 8.135 10.411 1.00 87.50 194 VAL A O 1
ATOM 1535 N N . MET A 1 195 ? -7.414 9.275 9.469 1.00 88.12 195 MET A N 1
ATOM 1536 C CA . MET A 1 195 ? -6.937 9.042 8.102 1.00 88.12 195 MET A CA 1
ATOM 1537 C C . MET A 1 195 ? -5.582 9.702 7.828 1.00 88.12 195 MET A C 1
ATOM 1539 O O . MET A 1 195 ? -4.751 9.099 7.152 1.00 88.12 195 MET A O 1
ATOM 1543 N N . SER A 1 196 ? -5.330 10.904 8.352 1.00 91.44 196 SER A N 1
ATOM 1544 C CA . SER A 1 196 ? -4.022 11.559 8.236 1.00 91.44 196 SER A CA 1
ATOM 1545 C C . SER A 1 196 ? -2.931 10.761 8.944 1.00 91.44 196 SER A C 1
ATOM 1547 O O . SER A 1 196 ? -1.869 10.548 8.363 1.00 91.44 196 SER A O 1
ATOM 1549 N N . LYS A 1 197 ? -3.208 10.243 10.151 1.00 91.56 197 LYS A N 1
ATOM 1550 C CA . LYS A 1 197 ? -2.285 9.331 10.847 1.00 91.56 197 LYS A CA 1
ATOM 1551 C C . LYS A 1 197 ? -1.989 8.097 9.996 1.00 91.56 197 LYS A C 1
ATOM 1553 O O . LYS A 1 197 ? -0.828 7.811 9.747 1.00 91.56 197 LYS A O 1
ATOM 1558 N N . ALA A 1 198 ? -3.021 7.443 9.460 1.00 92.25 198 ALA A N 1
ATOM 1559 C CA . ALA A 1 198 ? -2.855 6.271 8.603 1.00 92.25 198 ALA A CA 1
ATOM 1560 C C . ALA A 1 198 ? -2.000 6.540 7.357 1.00 92.25 198 ALA A C 1
ATOM 1562 O O . ALA A 1 198 ? -1.148 5.726 7.011 1.00 92.25 198 ALA A O 1
ATOM 1563 N N . ARG A 1 199 ? -2.211 7.679 6.689 1.00 93.88 199 ARG A N 1
ATOM 1564 C CA . ARG A 1 199 ? -1.430 8.075 5.508 1.00 93.88 199 ARG A CA 1
ATOM 1565 C C . ARG A 1 199 ? 0.034 8.305 5.853 1.00 93.88 199 ARG A C 1
ATOM 1567 O O . ARG A 1 199 ? 0.894 7.784 5.155 1.00 93.88 199 ARG A O 1
ATOM 1574 N N . ASN A 1 200 ? 0.305 9.028 6.937 1.00 94.62 200 ASN A N 1
ATOM 1575 C CA . ASN A 1 200 ? 1.670 9.295 7.378 1.00 94.62 200 ASN A CA 1
ATOM 1576 C C . ASN A 1 200 ? 2.369 7.996 7.789 1.00 94.62 200 ASN A C 1
ATOM 1578 O O . ASN A 1 200 ? 3.467 7.729 7.316 1.00 94.62 200 ASN A O 1
ATOM 1582 N N . SER A 1 201 ? 1.715 7.156 8.597 1.00 93.38 201 SER A N 1
ATOM 1583 C CA . SER A 1 201 ? 2.252 5.849 8.987 1.00 93.38 201 SER A CA 1
ATOM 1584 C C . SER A 1 201 ? 2.579 4.992 7.766 1.00 93.38 201 SER A C 1
ATOM 1586 O O . SER A 1 201 ? 3.646 4.390 7.720 1.00 93.38 201 SER A O 1
ATOM 1588 N N . LEU A 1 202 ? 1.700 4.964 6.760 1.00 94.38 202 LEU A N 1
ATOM 1589 C CA . LEU A 1 202 ? 1.949 4.231 5.523 1.00 94.38 202 LEU A CA 1
ATOM 1590 C C . LEU A 1 202 ? 3.126 4.811 4.732 1.00 94.38 202 LEU A C 1
ATOM 1592 O O . LEU A 1 202 ? 3.996 4.056 4.315 1.00 94.38 202 LEU A O 1
ATOM 1596 N N . LEU A 1 203 ? 3.186 6.130 4.560 1.00 95.38 203 LEU A N 1
ATOM 1597 C CA . LEU A 1 203 ? 4.273 6.792 3.840 1.00 95.38 203 LEU A CA 1
ATOM 1598 C C . LEU A 1 203 ? 5.632 6.529 4.504 1.00 95.38 203 LEU A C 1
ATOM 1600 O O . LEU A 1 203 ? 6.529 6.001 3.862 1.00 95.38 203 LEU A O 1
ATOM 1604 N N . PHE A 1 204 ? 5.778 6.828 5.796 1.00 93.69 204 PHE A N 1
ATOM 1605 C CA . PHE A 1 204 ? 7.070 6.735 6.490 1.00 93.69 204 PHE A CA 1
ATOM 1606 C C . PHE A 1 204 ? 7.614 5.311 6.629 1.00 93.69 204 PHE A C 1
ATOM 1608 O O . PHE A 1 204 ? 8.808 5.133 6.825 1.00 93.69 204 PHE A O 1
ATOM 1615 N N . THR A 1 205 ? 6.758 4.296 6.549 1.00 91.00 205 THR A N 1
ATOM 1616 C CA . THR A 1 205 ? 7.179 2.889 6.655 1.00 91.00 205 THR A CA 1
ATOM 1617 C C . THR A 1 205 ? 7.487 2.251 5.305 1.00 91.00 205 THR A C 1
ATOM 1619 O O . THR A 1 205 ? 8.080 1.177 5.269 1.00 91.00 205 THR A O 1
ATOM 1622 N N . THR A 1 206 ? 7.066 2.878 4.204 1.00 91.06 206 THR A N 1
ATOM 1623 C CA . THR A 1 206 ? 7.241 2.354 2.839 1.00 91.06 206 THR A CA 1
ATOM 1624 C C . THR A 1 206 ? 8.184 3.193 1.988 1.00 91.06 206 THR A C 1
ATOM 1626 O O . THR A 1 206 ? 8.644 2.721 0.953 1.00 91.06 206 THR A O 1
ATOM 1629 N N . LEU A 1 207 ? 8.480 4.419 2.415 1.00 84.75 207 LEU A N 1
ATOM 1630 C CA . LEU A 1 207 ? 9.475 5.287 1.807 1.00 84.75 207 LEU A CA 1
ATOM 1631 C C . LEU A 1 207 ? 10.864 4.851 2.301 1.00 84.75 207 LEU A C 1
ATOM 1633 O O . LEU A 1 207 ? 11.291 5.254 3.383 1.00 84.75 207 LEU A O 1
ATOM 1637 N N . GLY A 1 208 ? 11.527 3.975 1.541 1.00 67.81 208 GLY A N 1
ATOM 1638 C CA . GLY A 1 208 ? 12.849 3.426 1.867 1.00 67.81 208 GLY A CA 1
ATOM 1639 C C . GLY A 1 208 ? 13.393 2.454 0.831 1.00 67.81 208 GLY A C 1
ATOM 1640 O O . GLY A 1 208 ? 12.574 1.822 0.124 1.00 67.81 208 GLY A O 1
#

InterPro domains:
  IPR005109 Mannan polymerase complex subunit ANP1/MNN9/VAN1 [PF03452] (76-208)
  IPR029044 Nucleotide-diphospho-sugar transferases [G3DSA:3.90.550.10] (74-208)
  IPR052086 Mannan Polymerase Complex Subunit [PTHR43083] (8-207)

Foldseek 3Di:
DDDDDDDDDDDDDDVVVVVVVVVVVVVVVCVVPDPDPDPPPPPPPPPQADADPDPPPPPPHHHDPDDPVPCDDPDDDDDDVVLQDDDPCCQVVLHADEAEDEDAAADVVVVVVVLVDPRFQLRYEYFYEYEPDPRSVVRVVVVVVVLCCQQVVHDPRSHHNYYHYHYDDDDDLDPDPDPVVCPPPVSVVSNVVSVVVRRVVRCVVRVD

Organism: Verticillium longisporum (NCBI:txid100787)